Protein AF-A0A098RXB1-F1 (afdb_monomer)

Foldseek 3Di:
DVVLVVVPPPVLVVVVVVLVVVLPPDPPDPPDDPPDPDPDPDDDDDDPPPVVVVVPPCPPPCPPPQPPLLVLLLVLLLSLLVSLLVLVVVCLPVCVCPPDPPCVCVSVVVSVVSLLVSLLSSVVVSCVSVVNADDLVSLLVSLLSNLLSNLVNNLVSVCCCCPPVPVCSLVVVLCVVCVVVVNNPPPVSSVVVVVCVNVVSVVSNVVSSVVSNVSSNVSSVVSHDD

Sequence (226 aa):
MLLLFNFLGPEVIILFFVIMLLLIPRKNQVSGSVLQPFEFAGAPNFSQSNVGKFITGQQSSNVRYGASYVRLSIAYGLVYSILAFVISQYFFSDSYMYESEEFIFIPTLISLGIALIALLLCIRHYRSLNFGQLTLKKGLSIGAVFGLASGIISAALSYVYFYIINPYALDDLIDYQLSVSGFENDEYFRETFVESFSTGLLLAIPSNMLYGLILSFFLSLFLKTK

Structure (mmCIF, N/CA/C/O backbone):
data_AF-A0A098RXB1-F1
#
_entry.id   AF-A0A098RXB1-F1
#
loop_
_atom_site.group_PDB
_atom_site.id
_atom_site.type_symbol
_atom_site.label_atom_id
_atom_site.label_alt_id
_atom_site.label_comp_id
_atom_site.label_asym_id
_atom_site.label_entity_id
_atom_site.label_seq_id
_atom_site.pdbx_PDB_ins_code
_atom_site.Cartn_x
_atom_site.Cartn_y
_atom_site.Cartn_z
_atom_site.occupancy
_atom_site.B_iso_or_equiv
_atom_site.auth_seq_id
_atom_site.auth_comp_id
_atom_site.auth_asym_id
_atom_site.auth_atom_id
_atom_site.pdbx_PDB_model_num
ATOM 1 N N . MET A 1 1 ? -5.410 24.338 -7.017 1.00 41.84 1 MET A N 1
ATOM 2 C CA . MET A 1 1 ? -6.533 23.381 -6.882 1.00 41.84 1 MET A CA 1
ATOM 3 C C . MET A 1 1 ? -7.225 23.107 -8.220 1.00 41.84 1 MET A C 1
ATOM 5 O O . MET A 1 1 ? -7.454 21.947 -8.501 1.00 41.84 1 MET A O 1
ATOM 9 N N . LEU A 1 2 ? -7.470 24.113 -9.076 1.00 34.88 2 LEU A N 1
ATOM 10 C CA . LEU A 1 2 ? -8.029 23.936 -10.435 1.00 34.88 2 LEU A CA 1
ATOM 11 C C . LEU A 1 2 ? -7.106 23.210 -11.442 1.00 34.88 2 LEU A C 1
ATOM 13 O O . LEU A 1 2 ? -7.605 22.530 -12.325 1.00 34.88 2 LEU A O 1
ATOM 17 N N . LEU A 1 3 ? -5.780 23.284 -11.280 1.00 37.94 3 LEU A N 1
ATOM 18 C CA . LEU A 1 3 ? -4.824 22.610 -12.179 1.00 37.94 3 LEU A CA 1
ATOM 19 C C . LEU A 1 3 ? -4.792 21.077 -12.032 1.00 37.94 3 LEU A C 1
ATOM 21 O O . LEU A 1 3 ? -4.548 20.386 -13.010 1.00 37.94 3 LEU A O 1
ATOM 25 N N . LEU A 1 4 ? -5.108 20.537 -10.847 1.00 42.03 4 LEU A N 1
ATOM 26 C CA . LEU A 1 4 ? -5.214 19.084 -10.638 1.00 42.03 4 LEU A CA 1
ATOM 27 C C . LEU A 1 4 ? -6.450 18.485 -11.336 1.00 42.03 4 LEU A C 1
ATOM 29 O O . LEU A 1 4 ? -6.441 17.309 -11.670 1.00 42.03 4 LEU A O 1
ATOM 33 N N . PHE A 1 5 ? -7.495 19.284 -11.586 1.00 41.31 5 PHE A N 1
ATOM 34 C CA . PHE A 1 5 ? -8.740 18.819 -12.212 1.00 41.31 5 PHE A CA 1
ATOM 35 C C . PHE A 1 5 ? -8.679 18.734 -13.739 1.00 41.31 5 PHE A C 1
ATOM 37 O O . PHE A 1 5 ? -9.460 17.990 -14.312 1.00 41.31 5 PHE A O 1
ATOM 44 N N . ASN A 1 6 ? -7.771 19.460 -14.396 1.00 44.84 6 ASN A N 1
ATOM 45 C CA . ASN A 1 6 ? -7.566 19.312 -15.842 1.00 44.84 6 ASN A CA 1
ATOM 46 C C . ASN A 1 6 ? -6.666 18.118 -16.196 1.00 44.84 6 ASN A C 1
ATOM 48 O O . ASN A 1 6 ? -6.628 17.731 -17.356 1.00 44.84 6 ASN A O 1
ATOM 52 N N . PHE A 1 7 ? -5.927 17.575 -15.221 1.00 48.03 7 PHE A N 1
ATOM 53 C CA . PHE A 1 7 ? -4.923 16.529 -15.449 1.00 48.03 7 PHE A CA 1
ATOM 54 C C . PHE A 1 7 ? -5.473 15.112 -15.246 1.00 48.03 7 PHE A C 1
ATOM 56 O O . PHE A 1 7 ? -5.031 14.169 -15.889 1.00 48.03 7 PHE A O 1
ATOM 63 N N . LEU A 1 8 ? -6.451 14.945 -14.352 1.00 50.34 8 LEU A N 1
ATOM 64 C CA . LEU A 1 8 ? -7.231 13.715 -14.294 1.00 50.34 8 LEU A CA 1
ATOM 65 C C . LEU A 1 8 ? -8.348 13.833 -15.331 1.00 50.34 8 LEU A C 1
ATOM 67 O O . LEU A 1 8 ? -9.212 14.695 -15.181 1.00 50.34 8 LEU A O 1
ATOM 71 N N . GLY A 1 9 ? -8.338 12.983 -16.361 1.00 53.22 9 GLY A N 1
ATOM 72 C CA . GLY A 1 9 ? -9.430 12.910 -17.331 1.00 53.22 9 GLY A CA 1
ATOM 73 C C . GLY A 1 9 ? -10.807 12.864 -16.643 1.00 53.22 9 GLY A C 1
ATOM 74 O O . GLY A 1 9 ? -10.929 12.366 -15.509 1.00 53.22 9 GLY A O 1
ATOM 75 N N . PRO A 1 10 ? -11.863 13.401 -17.284 1.00 53.88 10 PRO A N 1
ATOM 76 C CA . PRO A 1 10 ? -13.194 13.484 -16.689 1.00 53.88 10 PRO A CA 1
ATOM 77 C C . PRO A 1 10 ? -13.704 12.114 -16.222 1.00 53.88 10 PRO A C 1
ATOM 79 O O . PRO A 1 10 ? -14.427 12.047 -15.229 1.00 53.88 10 PRO A O 1
ATOM 82 N N . GLU A 1 11 ? -13.278 11.016 -16.852 1.00 53.44 11 GLU A N 1
ATOM 83 C CA . GLU A 1 11 ? -13.637 9.653 -16.464 1.00 53.44 11 GLU A CA 1
ATOM 84 C C . GLU A 1 11 ? -13.126 9.287 -15.065 1.00 53.44 11 GLU A C 1
ATOM 86 O O . GLU A 1 11 ? -13.863 8.699 -14.271 1.00 53.44 11 GLU A O 1
ATOM 91 N N . VAL A 1 12 ? -11.893 9.671 -14.723 1.00 53.03 12 VAL A N 1
ATOM 92 C CA . VAL A 1 12 ? -11.279 9.351 -13.425 1.00 53.03 12 VAL A CA 1
ATOM 93 C C . VAL A 1 12 ? -11.910 10.184 -12.314 1.00 53.03 12 VAL A C 1
ATOM 95 O O . VAL A 1 12 ? -12.146 9.685 -11.212 1.00 53.03 12 VAL A O 1
ATOM 98 N N . ILE A 1 13 ? -12.265 11.434 -12.617 1.00 58.00 13 ILE A N 1
ATOM 99 C CA . ILE A 1 13 ? -12.996 12.309 -11.697 1.00 58.00 13 ILE A CA 1
ATOM 100 C C . ILE A 1 13 ? -14.401 11.755 -11.446 1.00 58.00 13 ILE A C 1
ATOM 102 O O . ILE A 1 13 ? -14.830 11.694 -10.293 1.00 58.00 13 ILE A O 1
ATOM 106 N N . ILE A 1 14 ? -15.101 11.309 -12.493 1.00 61.66 14 ILE A N 1
ATOM 107 C CA . ILE A 1 14 ? -16.434 10.703 -12.384 1.00 61.66 14 ILE A CA 1
ATOM 108 C C . ILE A 1 14 ? -16.361 9.400 -11.588 1.00 61.66 14 ILE A C 1
ATOM 110 O O . ILE A 1 14 ? -17.155 9.215 -10.669 1.00 61.66 14 ILE A O 1
ATOM 114 N N . LEU A 1 15 ? -15.393 8.524 -11.866 1.00 58.88 15 LEU A N 1
ATOM 115 C CA . LEU A 1 15 ? -15.218 7.269 -11.136 1.00 58.88 15 LEU A CA 1
ATOM 116 C C . LEU A 1 15 ? -14.892 7.523 -9.659 1.00 58.88 15 LEU A C 1
ATOM 118 O O . LEU A 1 15 ? -15.511 6.921 -8.780 1.00 58.88 15 LEU A O 1
ATOM 122 N N . PHE A 1 16 ? -13.991 8.468 -9.376 1.00 62.03 16 PHE A N 1
ATOM 123 C CA . PHE A 1 16 ? -13.689 8.920 -8.021 1.00 62.03 16 PHE A CA 1
ATOM 124 C C . PHE A 1 16 ? -14.951 9.416 -7.310 1.00 62.03 16 PHE A C 1
ATOM 126 O O . PHE A 1 16 ? -15.222 8.988 -6.190 1.00 62.03 16 PHE A O 1
ATOM 133 N N . PHE A 1 17 ? -15.755 10.264 -7.963 1.00 62.84 17 PHE A N 1
ATOM 134 C CA . PHE A 1 17 ? -16.983 10.813 -7.387 1.00 62.84 17 PHE A CA 1
ATOM 135 C C . PHE A 1 17 ? -18.055 9.746 -7.165 1.00 62.84 17 PHE A C 1
ATOM 137 O O . PHE A 1 17 ? -18.687 9.738 -6.113 1.00 62.84 17 PHE A O 1
ATOM 144 N N . VAL A 1 18 ? -18.243 8.822 -8.109 1.00 64.75 18 VAL A N 1
ATOM 145 C CA . VAL A 1 18 ? -19.209 7.717 -8.016 1.00 64.75 18 VAL A CA 1
ATOM 146 C C . VAL A 1 18 ? -18.827 6.764 -6.884 1.00 64.75 18 VAL A C 1
ATOM 148 O O . VAL A 1 18 ? -19.675 6.411 -6.064 1.00 64.75 18 VAL A O 1
ATOM 151 N N . ILE A 1 19 ? -17.546 6.408 -6.769 1.00 60.41 19 ILE A N 1
ATOM 152 C CA . ILE A 1 19 ? -17.032 5.578 -5.673 1.00 60.41 19 ILE A CA 1
ATOM 153 C C . ILE A 1 19 ? -17.152 6.320 -4.335 1.00 60.41 19 ILE A C 1
ATOM 155 O O . ILE A 1 19 ? -17.582 5.730 -3.342 1.00 60.41 19 ILE A O 1
ATOM 159 N N . MET A 1 20 ? -16.854 7.624 -4.297 1.00 58.16 20 MET A N 1
ATOM 160 C CA . MET A 1 20 ? -17.074 8.451 -3.106 1.00 58.16 20 MET A CA 1
ATOM 161 C C . MET A 1 20 ? -18.548 8.465 -2.697 1.00 58.16 20 MET A C 1
ATOM 163 O O . MET A 1 20 ? -18.851 8.320 -1.515 1.00 58.16 20 MET A O 1
ATOM 167 N N . LEU A 1 21 ? -19.464 8.601 -3.657 1.00 58.44 21 LEU A N 1
ATOM 168 C CA . LEU A 1 21 ? -20.904 8.663 -3.415 1.00 58.44 21 LEU A CA 1
ATOM 169 C C . LEU A 1 21 ? -21.458 7.324 -2.906 1.00 58.44 21 LEU A C 1
ATOM 171 O O . LEU A 1 21 ? -22.356 7.321 -2.067 1.00 58.44 21 LEU A O 1
ATOM 175 N N . LEU A 1 22 ? -20.874 6.201 -3.338 1.00 60.66 22 LEU A N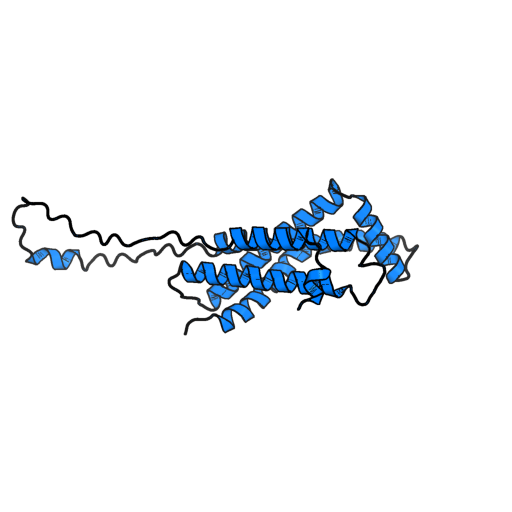 1
ATOM 176 C CA . LEU A 1 22 ? -21.159 4.866 -2.801 1.00 60.66 22 LEU A CA 1
ATOM 177 C C . LEU A 1 22 ? -20.602 4.657 -1.381 1.00 60.66 22 LEU A C 1
ATOM 179 O O . LEU A 1 22 ? -21.183 3.902 -0.601 1.00 60.66 22 LEU A O 1
ATOM 183 N N . LEU A 1 23 ? -19.498 5.323 -1.027 1.00 58.44 23 LEU A N 1
ATOM 184 C CA . LEU A 1 23 ? -18.868 5.238 0.297 1.00 58.44 23 LEU A CA 1
ATOM 185 C C . LEU A 1 23 ? -19.468 6.193 1.340 1.00 58.44 23 LEU A C 1
ATOM 187 O O . LEU A 1 23 ? -19.208 6.020 2.538 1.00 58.44 23 LEU A O 1
ATOM 191 N N . ILE A 1 24 ? -20.250 7.196 0.923 1.00 60.94 24 ILE A N 1
ATOM 192 C CA . ILE A 1 24 ? -21.009 8.043 1.845 1.00 60.94 24 ILE A CA 1
ATOM 193 C C . ILE A 1 24 ? -22.098 7.171 2.484 1.00 60.94 24 ILE A C 1
ATOM 195 O O . ILE A 1 24 ? -22.957 6.644 1.775 1.00 60.94 24 ILE A O 1
ATOM 199 N N . PRO A 1 25 ? -22.121 7.017 3.822 1.00 52.72 25 PRO A N 1
ATOM 200 C CA . PRO A 1 25 ? -23.193 6.287 4.474 1.00 52.72 25 PRO A CA 1
ATOM 201 C C . PRO A 1 25 ? -24.519 6.988 4.172 1.00 52.72 25 PRO A C 1
ATOM 203 O O . PRO A 1 25 ? -24.753 8.120 4.607 1.00 52.72 25 PRO A O 1
ATOM 206 N N . ARG A 1 26 ? -25.408 6.308 3.438 1.00 48.16 26 ARG A N 1
ATOM 207 C CA . ARG A 1 26 ? -26.820 6.690 3.369 1.00 48.16 26 ARG A CA 1
ATOM 208 C C . ARG A 1 26 ? -27.297 6.755 4.819 1.00 48.16 26 ARG A C 1
ATOM 210 O O . ARG A 1 26 ? -27.206 5.756 5.532 1.00 48.16 26 ARG A O 1
ATOM 217 N N . LYS A 1 27 ? -27.742 7.930 5.280 1.00 41.50 27 LYS A N 1
ATOM 218 C CA . LYS A 1 27 ? -28.440 8.078 6.565 1.00 41.50 27 LYS A CA 1
ATOM 219 C C . LYS A 1 27 ? -29.691 7.197 6.508 1.00 41.50 27 LYS A C 1
ATOM 221 O O . LYS A 1 27 ? -30.767 7.671 6.163 1.00 41.50 27 LYS A O 1
ATOM 226 N N . ASN A 1 28 ? -29.558 5.914 6.823 1.00 43.41 28 ASN A N 1
ATOM 227 C CA . ASN A 1 28 ? -30.704 5.102 7.167 1.00 43.41 28 ASN A CA 1
ATOM 228 C C . ASN A 1 28 ? -31.169 5.625 8.516 1.00 43.41 28 ASN A C 1
ATOM 230 O O . ASN A 1 28 ? -30.467 5.531 9.524 1.00 43.41 28 ASN A O 1
ATOM 234 N N . GLN A 1 29 ? -32.325 6.277 8.482 1.00 45.66 29 GLN A N 1
ATOM 235 C CA . GLN A 1 29 ? -33.047 6.684 9.664 1.00 45.66 29 GLN A CA 1
ATOM 236 C C . GLN A 1 29 ? -33.299 5.444 10.519 1.00 45.66 29 GLN A C 1
ATOM 238 O O . GLN A 1 29 ? -34.204 4.666 10.239 1.00 45.66 29 GLN A O 1
ATOM 243 N N . VAL A 1 30 ? -32.542 5.282 11.600 1.00 45.22 30 VAL A N 1
ATOM 244 C CA . VAL A 1 30 ? -33.095 4.626 12.783 1.00 45.22 30 VAL A CA 1
ATOM 245 C C . VAL A 1 30 ? -33.847 5.725 13.522 1.00 45.22 30 VAL A C 1
ATOM 247 O O . VAL A 1 30 ? -33.366 6.311 14.489 1.00 45.22 30 VAL A O 1
ATOM 250 N N . SER A 1 31 ? -34.987 6.098 12.935 1.00 41.09 31 SER A N 1
ATOM 251 C CA . SER A 1 31 ? -36.010 6.885 13.607 1.00 41.09 31 SER A CA 1
ATOM 252 C C . SER A 1 31 ? -36.450 6.077 14.818 1.00 41.09 31 SER A C 1
ATOM 254 O O . SER A 1 31 ? -36.717 4.881 14.704 1.00 41.09 31 SER A O 1
ATOM 256 N N . GLY A 1 32 ? -36.445 6.719 15.980 1.00 48.62 32 GLY A N 1
ATOM 257 C CA . GLY A 1 32 ? -36.778 6.086 17.240 1.00 48.62 32 GLY A CA 1
ATOM 258 C C . GLY A 1 32 ? -38.126 5.375 17.185 1.00 48.62 32 GLY A C 1
ATOM 259 O O . GLY A 1 32 ? -39.150 5.978 16.890 1.00 48.62 32 GLY A O 1
ATOM 260 N N . SER A 1 33 ? -38.128 4.108 17.570 1.00 37.62 33 SER A N 1
ATOM 261 C CA . SER A 1 33 ? -39.247 3.545 18.307 1.00 37.62 33 SER A CA 1
ATOM 262 C C . SER A 1 33 ? -38.724 3.248 19.702 1.00 37.62 33 SER A C 1
ATOM 264 O O . SER A 1 33 ? -38.146 2.193 19.965 1.00 37.62 33 SER A O 1
ATOM 266 N N . VAL A 1 34 ? -38.894 4.226 20.592 1.00 44.50 34 VAL A N 1
ATOM 267 C CA . VAL A 1 34 ? -39.066 3.936 22.013 1.00 44.50 34 VAL A CA 1
ATOM 268 C C . VAL A 1 34 ? -40.180 2.897 22.058 1.00 44.50 34 VAL A C 1
ATOM 270 O O . VAL A 1 34 ? -41.327 3.217 21.754 1.00 44.50 34 VAL A O 1
ATOM 273 N N . LEU A 1 35 ? -39.834 1.638 22.322 1.00 38.69 35 LEU A N 1
ATOM 274 C CA . LEU A 1 35 ? -40.827 0.631 22.659 1.00 38.69 35 LEU A CA 1
ATOM 275 C C . LEU A 1 35 ? -41.471 1.124 23.954 1.00 38.69 35 LEU A C 1
ATOM 277 O O . LEU A 1 35 ? -40.885 1.000 25.029 1.00 38.69 35 LEU A O 1
ATOM 281 N N . GLN A 1 36 ? -42.633 1.768 23.840 1.00 45.78 36 GLN A N 1
ATOM 282 C CA . GLN A 1 36 ? -43.506 1.950 24.987 1.00 45.78 36 GLN A CA 1
ATOM 283 C C . GLN A 1 36 ? -43.776 0.549 25.549 1.00 45.78 36 GLN A C 1
ATOM 285 O O . GLN A 1 36 ? -44.048 -0.364 24.759 1.00 45.78 36 GLN A O 1
ATOM 290 N N . PRO A 1 37 ? -43.641 0.330 26.867 1.00 44.06 37 PRO A N 1
ATOM 291 C CA . PRO A 1 37 ? -43.985 -0.956 27.441 1.00 44.06 37 PRO A CA 1
ATOM 292 C C . PRO A 1 37 ? -45.454 -1.224 27.121 1.00 44.06 37 PRO A C 1
ATOM 294 O O . PRO A 1 37 ? -46.334 -0.432 27.446 1.00 44.06 37 PRO A O 1
ATOM 297 N N . PHE A 1 38 ? -45.690 -2.324 26.417 1.00 46.56 38 PHE A N 1
ATOM 298 C CA . PHE A 1 38 ? -47.018 -2.831 26.130 1.00 46.56 38 PHE A CA 1
ATOM 299 C C . PHE A 1 38 ? -47.665 -3.195 27.473 1.00 46.56 38 PHE A C 1
ATOM 301 O O . PHE A 1 38 ? -47.314 -4.209 28.079 1.00 46.56 38 PHE A O 1
ATOM 308 N N . GLU A 1 39 ? -48.547 -2.332 27.982 1.00 42.84 39 GLU A N 1
ATOM 309 C CA . GLU A 1 39 ? -49.373 -2.622 29.153 1.00 42.84 39 GLU A CA 1
ATOM 310 C C . GLU A 1 39 ? -50.331 -3.761 28.794 1.00 42.84 39 GLU A C 1
ATOM 312 O O . GLU A 1 39 ? -51.354 -3.577 28.135 1.00 42.84 39 GLU A O 1
ATOM 317 N N . PHE A 1 40 ? -49.973 -4.974 29.208 1.00 37.50 40 PHE A N 1
ATOM 318 C CA . PHE A 1 40 ? -50.868 -6.118 29.142 1.00 37.50 40 PHE A CA 1
ATOM 319 C C . PHE A 1 40 ? -51.947 -5.930 30.216 1.00 37.50 40 PHE A C 1
ATOM 321 O O . PHE A 1 40 ? -51.709 -6.149 31.406 1.00 37.50 40 PHE A O 1
ATOM 328 N N . ALA A 1 41 ? -53.137 -5.498 29.804 1.00 43.06 41 ALA A N 1
ATOM 329 C CA . ALA A 1 41 ? -54.319 -5.511 30.652 1.00 43.06 41 ALA A CA 1
ATOM 330 C C . ALA A 1 41 ? -54.638 -6.968 31.040 1.00 43.06 41 ALA A C 1
ATOM 332 O O . ALA A 1 41 ? -55.159 -7.729 30.227 1.00 43.06 41 ALA A O 1
ATOM 333 N N . GLY A 1 42 ? -54.297 -7.362 32.274 1.00 49.66 42 GLY A N 1
ATOM 334 C CA . GLY A 1 42 ? -54.764 -8.619 32.874 1.00 49.66 42 GLY A CA 1
ATOM 335 C C . GLY A 1 42 ? -53.712 -9.601 33.406 1.00 49.66 42 GLY A C 1
ATOM 336 O O . GLY A 1 42 ? -53.957 -10.803 33.344 1.00 49.66 42 GLY A O 1
ATOM 337 N N . ALA A 1 43 ? -52.576 -9.154 33.953 1.00 39.78 43 ALA A N 1
ATOM 338 C CA . ALA A 1 43 ? -51.666 -10.043 34.692 1.00 39.78 43 ALA A CA 1
ATOM 339 C C . ALA A 1 43 ? -51.866 -9.926 36.223 1.00 39.78 43 ALA A C 1
ATOM 341 O O . ALA A 1 43 ? -52.000 -8.811 36.732 1.00 39.78 43 ALA A O 1
ATOM 342 N N . PRO A 1 44 ? -51.891 -11.044 36.977 1.00 39.25 44 PRO A N 1
ATOM 343 C CA . PRO A 1 44 ? -52.099 -11.032 38.424 1.00 39.25 44 PRO A CA 1
ATOM 344 C C . PRO A 1 44 ? -50.958 -10.320 39.170 1.00 39.25 44 PRO A C 1
ATOM 346 O O . PRO A 1 44 ? -49.790 -10.434 38.802 1.00 39.25 44 PRO A O 1
ATOM 349 N N . ASN A 1 45 ? -51.323 -9.601 40.239 1.00 45.50 45 ASN A N 1
ATOM 350 C CA . ASN A 1 45 ? -50.441 -8.834 41.126 1.00 45.50 45 ASN A CA 1
ATOM 351 C C . ASN A 1 45 ? -49.297 -9.688 41.700 1.00 45.50 45 ASN A C 1
ATOM 353 O O . ASN A 1 45 ? -49.423 -10.281 42.773 1.00 45.50 45 ASN A O 1
ATOM 357 N N . PHE A 1 46 ? -48.148 -9.697 41.029 1.00 41.88 46 PHE A N 1
ATOM 358 C CA . PHE A 1 46 ? -46.900 -10.139 41.635 1.00 41.88 46 PHE A CA 1
ATOM 359 C C . PHE A 1 46 ? -46.288 -8.979 42.424 1.00 41.88 46 PHE A C 1
ATOM 361 O O . PHE A 1 46 ? -45.938 -7.935 41.877 1.00 41.88 46 PHE A O 1
ATOM 368 N N . SER A 1 47 ? -46.192 -9.181 43.740 1.00 42.12 47 SER A N 1
ATOM 369 C CA . SER A 1 47 ? -45.544 -8.285 44.699 1.00 42.12 47 SER A CA 1
ATOM 370 C C . SER A 1 47 ? -44.178 -7.802 44.193 1.00 42.12 47 SER A C 1
ATOM 372 O O . SER A 1 47 ? -43.263 -8.595 43.957 1.00 42.12 47 SER A O 1
ATOM 374 N N . GLN A 1 48 ? -44.029 -6.482 44.068 1.00 48.03 48 GLN A N 1
ATOM 375 C CA . GLN A 1 48 ? -42.826 -5.818 43.559 1.00 48.03 48 GLN A CA 1
ATOM 376 C C . GLN A 1 48 ? -41.594 -5.920 44.482 1.00 48.03 48 GLN A C 1
ATOM 378 O O . GLN A 1 48 ? -40.518 -5.453 44.113 1.00 48.03 48 GLN A O 1
ATOM 383 N N . SER A 1 49 ? -41.688 -6.548 45.660 1.00 44.66 49 SER A N 1
ATOM 384 C CA . SER A 1 49 ? -40.562 -6.593 46.608 1.00 44.66 49 SER A CA 1
ATOM 385 C C . SER A 1 49 ? -39.417 -7.525 46.190 1.00 44.66 49 SER A C 1
ATOM 387 O O . SER A 1 49 ? -38.294 -7.346 46.657 1.00 44.66 49 SER A O 1
ATOM 389 N N . ASN A 1 50 ? -39.659 -8.474 45.278 1.00 39.25 50 ASN A N 1
ATOM 390 C CA . ASN A 1 50 ? -38.638 -9.428 44.829 1.00 39.25 50 ASN A CA 1
ATOM 391 C C . ASN A 1 50 ? -38.113 -9.174 43.409 1.00 39.25 50 ASN A C 1
ATOM 393 O O . ASN A 1 50 ? -37.114 -9.773 43.019 1.00 39.25 50 ASN A O 1
ATOM 397 N N . VAL A 1 51 ? -38.704 -8.249 42.646 1.00 44.81 51 VAL A N 1
ATOM 398 C CA . VAL A 1 51 ? -38.261 -7.952 41.269 1.00 44.81 51 VAL A CA 1
ATOM 399 C C . VAL A 1 51 ? -36.964 -7.123 41.261 1.00 44.81 51 VAL A C 1
ATOM 401 O O . VAL A 1 51 ? -36.128 -7.277 40.372 1.00 44.81 51 VAL A O 1
ATOM 404 N N . GLY A 1 52 ? -36.708 -6.328 42.308 1.00 38.69 52 GLY A N 1
ATOM 405 C CA . GLY A 1 52 ? -35.495 -5.503 42.417 1.00 38.69 52 GLY A CA 1
ATOM 406 C C . GLY A 1 52 ? -34.181 -6.282 42.593 1.00 38.69 52 GLY A C 1
ATOM 407 O O . GLY A 1 52 ? -33.116 -5.763 42.257 1.00 38.69 52 GLY A O 1
ATOM 408 N N . LYS A 1 53 ? -34.234 -7.535 43.073 1.00 39.28 53 LYS A N 1
ATOM 409 C CA . LYS A 1 53 ? -33.039 -8.373 43.306 1.00 39.28 53 LYS A CA 1
ATOM 410 C C . LYS A 1 53 ? -32.655 -9.276 42.133 1.00 39.28 53 LYS A C 1
ATOM 412 O O . LYS A 1 53 ? -31.510 -9.710 42.071 1.00 39.28 53 LYS A O 1
ATOM 417 N N . PHE A 1 54 ? -33.557 -9.517 41.181 1.00 40.19 54 PHE A N 1
ATOM 418 C CA . PHE A 1 54 ? -33.230 -10.263 39.958 1.00 40.19 54 PHE A CA 1
ATOM 419 C C . PHE A 1 54 ? -32.798 -9.355 38.800 1.00 40.19 54 PHE A C 1
ATOM 421 O O . PHE A 1 54 ? -32.146 -9.824 37.873 1.00 40.19 54 PHE A O 1
ATOM 428 N N . ILE A 1 55 ? -33.070 -8.047 38.881 1.00 48.00 55 ILE A N 1
ATOM 429 C CA . ILE A 1 55 ? -32.614 -7.065 37.882 1.00 48.00 55 ILE A CA 1
ATOM 430 C C . ILE A 1 55 ? -31.167 -6.597 38.144 1.00 48.00 55 ILE A C 1
ATOM 432 O O . ILE A 1 55 ? -30.491 -6.133 37.231 1.00 48.00 55 ILE A O 1
ATOM 436 N N . THR A 1 56 ? -30.632 -6.780 39.355 1.00 47.25 56 THR A N 1
ATOM 437 C CA . THR A 1 56 ? -29.272 -6.333 39.727 1.00 47.25 56 THR A CA 1
ATOM 438 C C . THR A 1 56 ? -28.194 -7.426 39.686 1.00 47.25 56 THR A C 1
ATOM 440 O O . THR A 1 56 ? -27.019 -7.121 39.868 1.00 47.25 56 THR A O 1
ATOM 443 N N . GLY A 1 57 ? -28.553 -8.682 39.392 1.00 38.59 57 GLY A N 1
ATOM 444 C CA . GLY A 1 57 ? -27.617 -9.819 39.297 1.00 38.59 57 GLY A CA 1
ATOM 445 C C . GLY A 1 57 ? -27.229 -10.234 37.873 1.00 38.59 57 GLY A C 1
ATOM 446 O O . GLY A 1 57 ? -26.409 -11.128 37.687 1.00 38.59 57 GLY A O 1
ATOM 447 N N . GLN A 1 58 ? -27.801 -9.592 36.859 1.00 38.53 58 GLN A N 1
ATOM 448 C CA . GLN A 1 58 ? -27.381 -9.724 35.469 1.00 38.53 58 GLN A CA 1
ATOM 449 C C . GLN A 1 58 ? -27.032 -8.325 34.984 1.00 38.53 58 GLN A C 1
ATOM 451 O O . GLN A 1 58 ? -27.712 -7.727 34.152 1.00 38.53 58 GLN A O 1
ATOM 456 N N . GLN A 1 59 ? -25.921 -7.803 35.508 1.00 38.56 59 GLN A N 1
ATOM 457 C CA . GLN A 1 59 ? -25.092 -6.889 34.742 1.00 38.56 59 GLN A CA 1
ATOM 458 C C . GLN A 1 59 ? -24.623 -7.700 33.531 1.00 38.56 59 GLN A C 1
ATOM 460 O O . GLN A 1 59 ? -23.526 -8.250 33.515 1.00 38.56 59 GLN A O 1
ATOM 465 N N . SER A 1 60 ? -25.526 -7.853 32.555 1.00 38.38 60 SER A N 1
ATOM 466 C CA . SER A 1 60 ? -25.223 -8.285 31.210 1.00 38.38 60 SER A CA 1
ATOM 467 C C . SER A 1 60 ? -24.115 -7.333 30.808 1.00 38.38 60 SER A C 1
ATOM 469 O O . SER A 1 60 ? -24.345 -6.140 30.562 1.00 38.38 60 SER A O 1
ATOM 471 N N . SER A 1 61 ? -22.887 -7.840 30.870 1.00 39.62 61 SER A N 1
ATOM 472 C CA . SER A 1 61 ? -21.773 -7.313 30.128 1.00 39.62 61 SER A CA 1
ATOM 473 C C . SER A 1 61 ? -22.332 -7.236 28.727 1.00 39.62 61 SER A C 1
ATOM 475 O O . SER A 1 61 ? -22.524 -8.249 28.062 1.00 39.62 61 SER A O 1
ATOM 477 N N . ASN A 1 62 ? -22.764 -6.035 28.342 1.00 38.94 62 ASN A N 1
ATOM 478 C CA . ASN A 1 62 ? -23.172 -5.785 26.987 1.00 38.94 62 ASN A CA 1
ATOM 479 C C . ASN A 1 62 ? -21.916 -6.146 26.208 1.00 38.94 62 ASN A C 1
ATOM 481 O O . ASN A 1 62 ? -20.967 -5.358 26.169 1.00 38.94 62 ASN A O 1
ATOM 485 N N . VAL A 1 63 ? -21.875 -7.358 25.656 1.00 47.44 63 VAL A N 1
ATOM 486 C CA . VAL A 1 63 ? -20.960 -7.731 24.597 1.00 47.44 63 VAL A CA 1
ATOM 487 C C . VAL A 1 63 ? -21.469 -6.896 23.439 1.00 47.44 63 VAL A C 1
ATOM 489 O O . VAL A 1 63 ? -22.270 -7.312 22.610 1.00 47.44 63 VAL A O 1
ATOM 492 N N . ARG A 1 64 ? -21.121 -5.609 23.511 1.00 45.94 64 ARG A N 1
ATOM 493 C CA . ARG A 1 64 ? -21.401 -4.603 22.516 1.00 45.94 64 ARG A CA 1
ATOM 494 C C . ARG A 1 64 ? -20.591 -5.088 21.342 1.00 45.94 64 ARG A C 1
ATOM 496 O O . ARG A 1 64 ? -19.369 -4.938 21.344 1.00 45.94 64 ARG A O 1
ATOM 503 N N . TYR A 1 65 ? -21.253 -5.715 20.382 1.00 42.59 65 TYR A N 1
ATOM 504 C CA . TYR A 1 65 ? -20.661 -5.987 19.086 1.00 42.59 65 TYR A CA 1
ATOM 505 C C . TYR A 1 65 ? -20.432 -4.630 18.408 1.00 42.59 65 TYR A C 1
ATOM 507 O O . TYR A 1 65 ? -21.202 -4.198 17.557 1.00 42.59 65 TYR A O 1
ATOM 515 N N . GLY A 1 66 ? -19.401 -3.905 18.857 1.00 53.84 66 GLY A N 1
ATOM 516 C CA . GLY A 1 66 ? -18.858 -2.767 18.139 1.00 53.84 66 GLY A CA 1
ATOM 517 C C . GLY A 1 66 ? -18.511 -3.260 16.745 1.00 53.84 66 GLY A C 1
ATOM 518 O O . GLY A 1 66 ? -17.972 -4.362 16.593 1.00 53.84 66 GLY A O 1
ATOM 519 N N . ALA A 1 67 ? -18.893 -2.496 15.725 1.00 63.41 67 ALA A N 1
ATOM 520 C CA . ALA A 1 67 ? -18.683 -2.912 14.349 1.00 63.41 67 ALA A CA 1
ATOM 521 C C . ALA A 1 67 ? -17.223 -3.334 14.138 1.00 63.41 67 ALA A C 1
ATOM 523 O O . ALA A 1 67 ? -16.294 -2.645 14.574 1.00 63.41 67 ALA A O 1
ATOM 524 N N . SER A 1 68 ? -17.032 -4.489 13.497 1.00 82.62 68 SER A N 1
ATOM 525 C CA . SER A 1 68 ? -15.701 -5.054 13.294 1.00 82.62 68 SER A CA 1
ATOM 526 C C . SER A 1 68 ? -14.847 -4.089 12.474 1.00 82.62 68 SER A C 1
ATOM 528 O O . SER A 1 68 ? -15.074 -3.906 11.276 1.00 82.62 68 SER A O 1
ATOM 530 N N . TYR A 1 69 ? -13.846 -3.487 13.125 1.00 84.12 69 TYR A N 1
ATOM 531 C CA . TYR A 1 69 ? -12.870 -2.616 12.467 1.00 84.12 69 TYR A CA 1
ATOM 532 C C . TYR A 1 69 ? -12.147 -3.348 11.336 1.00 84.12 69 TYR A C 1
ATOM 534 O O . TYR A 1 69 ? -11.815 -2.733 10.335 1.00 84.12 69 TYR A O 1
ATOM 542 N N . VAL A 1 70 ? -11.974 -4.669 11.464 1.00 87.81 70 VAL A N 1
ATOM 543 C CA . VAL A 1 70 ? -11.333 -5.513 10.453 1.00 87.81 70 VAL A CA 1
ATOM 544 C C . VAL A 1 70 ? -12.133 -5.504 9.154 1.00 87.81 70 VAL A C 1
ATOM 546 O O . VAL A 1 70 ? -11.589 -5.188 8.101 1.00 87.81 70 VAL A O 1
ATOM 549 N N . ARG A 1 71 ? -13.441 -5.786 9.224 1.00 87.69 71 ARG A N 1
ATOM 550 C CA . ARG A 1 71 ? -14.306 -5.820 8.034 1.00 87.69 71 ARG A CA 1
ATOM 551 C C . ARG A 1 71 ? -14.347 -4.462 7.336 1.00 87.69 71 ARG A C 1
ATOM 553 O O . ARG A 1 71 ? -14.309 -4.400 6.112 1.00 87.69 71 ARG A O 1
ATOM 560 N N . LEU A 1 72 ? -14.416 -3.390 8.123 1.00 89.12 72 LEU A N 1
ATOM 561 C CA . LEU A 1 72 ? -14.447 -2.029 7.603 1.00 89.12 72 LEU A CA 1
ATOM 562 C C . LEU A 1 72 ? -13.122 -1.662 6.921 1.00 89.12 72 LEU A C 1
ATOM 564 O O . LEU A 1 72 ? -13.129 -1.252 5.766 1.00 89.12 72 LEU A O 1
ATOM 568 N N . SER A 1 73 ? -11.992 -1.882 7.596 1.00 90.44 73 SER A N 1
ATOM 569 C CA . SER A 1 73 ? -10.657 -1.622 7.051 1.00 90.44 73 SER A CA 1
ATOM 570 C C . SER A 1 73 ? -10.398 -2.380 5.751 1.00 90.44 73 SER A C 1
ATOM 572 O O . SER A 1 73 ? -9.854 -1.795 4.821 1.00 90.44 73 SER A O 1
ATOM 574 N N . ILE A 1 74 ? -10.820 -3.648 5.660 1.00 92.12 74 ILE A N 1
ATOM 575 C CA . ILE A 1 74 ? -10.683 -4.448 4.434 1.00 92.12 74 ILE A CA 1
ATOM 576 C C . ILE A 1 74 ? -11.494 -3.832 3.291 1.00 92.12 74 ILE A C 1
ATOM 578 O O . ILE A 1 74 ? -10.967 -3.660 2.197 1.00 92.12 74 ILE A O 1
ATOM 582 N N . ALA A 1 75 ? -12.755 -3.462 3.536 1.00 88.88 75 ALA A N 1
ATOM 583 C CA . ALA A 1 75 ? -13.616 -2.890 2.502 1.00 88.88 75 ALA A CA 1
ATOM 584 C C . ALA A 1 75 ? -13.059 -1.565 1.953 1.00 88.88 75 ALA A C 1
ATOM 586 O O . ALA A 1 75 ?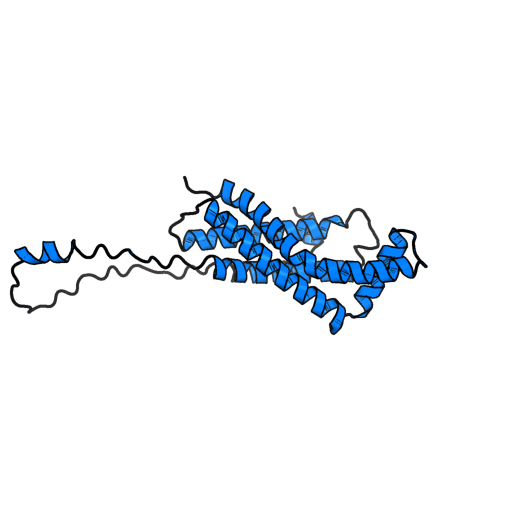 -12.971 -1.385 0.741 1.00 88.88 75 ALA A O 1
ATOM 587 N N . TYR A 1 76 ? -12.632 -0.656 2.835 1.00 89.88 76 TYR A N 1
ATOM 588 C CA . TYR A 1 76 ? -12.040 0.616 2.412 1.00 89.88 76 TYR A CA 1
ATOM 589 C C . TYR A 1 76 ? -10.655 0.428 1.770 1.00 89.88 76 TYR A C 1
ATOM 591 O O . TYR A 1 76 ? -10.337 1.137 0.817 1.00 89.88 76 TYR A O 1
ATOM 599 N N . GLY A 1 77 ? -9.849 -0.530 2.242 1.00 90.38 77 GLY A N 1
ATOM 600 C CA . GLY A 1 77 ? -8.547 -0.863 1.652 1.00 90.38 77 GLY A CA 1
ATOM 601 C C . GLY A 1 77 ? -8.663 -1.446 0.242 1.00 90.38 77 GLY A C 1
ATOM 602 O O . GLY A 1 77 ? -7.867 -1.113 -0.636 1.00 90.38 77 GLY A O 1
ATOM 603 N N . LEU A 1 78 ? -9.700 -2.250 -0.007 1.00 92.19 78 LEU A N 1
ATOM 604 C CA . LEU A 1 78 ? -10.027 -2.769 -1.334 1.00 92.19 78 LEU A CA 1
ATOM 605 C C . LEU A 1 78 ? -10.400 -1.646 -2.299 1.00 92.19 78 LEU A C 1
ATOM 607 O O . LEU A 1 78 ? -9.865 -1.572 -3.399 1.00 92.19 78 LEU A O 1
ATOM 611 N N . VAL A 1 79 ? -11.281 -0.739 -1.881 1.00 89.94 79 VAL A N 1
ATOM 612 C CA . VAL A 1 79 ? -11.683 0.377 -2.744 1.00 89.94 79 VAL A CA 1
ATOM 613 C C . VAL A 1 79 ? -10.495 1.289 -3.054 1.00 89.94 79 VAL A C 1
ATOM 615 O O . VAL A 1 79 ? -10.313 1.684 -4.203 1.00 89.94 79 VAL A O 1
ATOM 618 N N . TYR A 1 80 ? -9.661 1.582 -2.051 1.00 91.38 80 TYR A N 1
ATOM 619 C CA . TYR A 1 80 ? -8.438 2.358 -2.242 1.00 91.38 80 TYR A CA 1
ATOM 620 C C . TYR A 1 80 ? -7.488 1.702 -3.252 1.00 91.38 80 TYR A C 1
ATOM 622 O O . TYR A 1 80 ? -7.058 2.367 -4.187 1.00 91.38 80 TYR A O 1
ATOM 630 N N . SER A 1 81 ? -7.180 0.414 -3.084 1.00 91.19 81 SER A N 1
ATOM 631 C CA . SER A 1 81 ? -6.218 -0.292 -3.944 1.00 91.19 81 SER A CA 1
ATOM 632 C C . SER A 1 81 ? -6.687 -0.395 -5.393 1.00 91.19 81 SER A C 1
ATOM 634 O O . SER A 1 81 ? -5.890 -0.144 -6.290 1.00 91.19 81 SER A O 1
ATOM 636 N N . ILE A 1 82 ? -7.972 -0.672 -5.637 1.00 90.88 82 ILE A N 1
ATOM 637 C CA . ILE A 1 82 ? -8.530 -0.685 -7.000 1.00 90.88 82 ILE A CA 1
ATOM 638 C C . ILE A 1 82 ? -8.428 0.702 -7.638 1.00 90.88 82 ILE A C 1
ATOM 640 O O . ILE A 1 82 ? -7.967 0.832 -8.768 1.00 90.88 82 ILE A O 1
ATOM 644 N N . LEU A 1 83 ? -8.836 1.746 -6.917 1.00 89.38 83 LEU A N 1
ATOM 645 C CA . LEU A 1 83 ? -8.808 3.110 -7.437 1.00 89.38 83 LEU A CA 1
ATOM 646 C C . LEU A 1 83 ? -7.372 3.584 -7.710 1.00 89.38 83 LEU A C 1
ATOM 648 O O . LEU A 1 83 ? -7.102 4.140 -8.772 1.00 89.38 83 LEU A O 1
ATOM 652 N N . ALA A 1 84 ? -6.451 3.333 -6.778 1.00 88.38 84 ALA A N 1
ATOM 653 C CA . ALA A 1 84 ? -5.036 3.651 -6.940 1.00 88.38 84 ALA A CA 1
ATOM 654 C C . ALA A 1 84 ? -4.419 2.884 -8.117 1.00 88.38 84 ALA A C 1
ATOM 656 O O . ALA A 1 84 ? -3.649 3.456 -8.882 1.00 88.38 84 ALA A O 1
ATOM 657 N N . PHE A 1 85 ? -4.799 1.617 -8.303 1.00 88.62 85 PHE A N 1
ATOM 658 C CA . PHE A 1 85 ? -4.351 0.810 -9.431 1.00 88.62 85 PHE A CA 1
ATOM 659 C C . PHE A 1 85 ? -4.830 1.386 -10.771 1.00 88.62 85 PHE A C 1
ATOM 661 O O . PHE A 1 85 ? -4.012 1.594 -11.659 1.00 88.62 85 PHE A O 1
ATOM 668 N N . VAL A 1 86 ? -6.121 1.713 -10.904 1.00 88.00 86 VAL A N 1
ATOM 669 C CA . VAL A 1 86 ? -6.678 2.312 -12.134 1.00 88.00 86 VAL A CA 1
ATOM 670 C C . VAL A 1 86 ? -5.971 3.620 -12.482 1.00 88.00 86 VAL A C 1
ATOM 672 O O . VAL A 1 86 ? -5.603 3.835 -13.632 1.00 88.00 86 VAL A O 1
ATOM 675 N N . ILE A 1 87 ? -5.734 4.471 -11.482 1.00 84.31 87 ILE A N 1
ATOM 676 C CA . ILE A 1 87 ? -4.990 5.719 -11.669 1.00 84.31 87 ILE A CA 1
ATOM 677 C C . ILE A 1 87 ? -3.560 5.418 -12.114 1.00 84.31 87 ILE A C 1
ATOM 679 O O . ILE A 1 87 ? -3.103 5.992 -13.091 1.00 84.31 87 ILE A O 1
ATOM 683 N N . SER A 1 88 ? -2.868 4.487 -11.457 1.00 81.50 88 SER A N 1
ATOM 684 C CA . SER A 1 88 ? -1.510 4.105 -11.850 1.00 81.50 88 SER A CA 1
ATOM 685 C C . SER A 1 88 ? -1.435 3.658 -13.311 1.00 81.50 88 SER A C 1
ATOM 687 O O . SER A 1 88 ? -0.505 4.056 -14.001 1.00 81.50 88 SER A O 1
ATOM 689 N N . GLN A 1 89 ? -2.407 2.874 -13.790 1.00 82.44 89 GLN A N 1
ATOM 690 C CA . GLN A 1 89 ? -2.423 2.418 -15.183 1.00 82.44 89 GLN A CA 1
ATOM 691 C C . GLN A 1 89 ? -2.719 3.546 -16.171 1.00 82.44 89 GLN A C 1
ATOM 693 O O . GLN A 1 89 ? -2.079 3.611 -17.212 1.00 82.44 89 GLN A O 1
ATOM 698 N N . TYR A 1 90 ? -3.624 4.466 -15.826 1.00 82.12 90 TYR A N 1
ATOM 699 C CA . TYR A 1 90 ? -3.922 5.639 -16.654 1.00 82.12 90 TYR A CA 1
ATOM 700 C C . TYR A 1 90 ? -2.676 6.508 -16.900 1.00 82.12 90 TYR A C 1
ATOM 702 O O . TYR A 1 90 ? -2.387 6.904 -18.024 1.00 82.12 90 TYR A O 1
ATOM 710 N N . PHE A 1 91 ? -1.887 6.758 -15.854 1.00 77.56 91 PHE A N 1
ATOM 711 C CA . PHE A 1 91 ? -0.644 7.523 -15.993 1.00 77.56 91 PHE A CA 1
ATOM 712 C C . PHE A 1 91 ? 0.470 6.744 -16.705 1.00 77.56 91 PHE A C 1
ATOM 714 O O . PHE A 1 91 ? 1.345 7.362 -17.307 1.00 77.56 91 PHE A O 1
ATOM 721 N N . PHE A 1 92 ? 0.447 5.410 -16.634 1.00 73.69 92 PHE A N 1
ATOM 722 C CA . PHE A 1 92 ? 1.398 4.555 -17.342 1.00 73.69 92 PHE A CA 1
ATOM 723 C C . PHE A 1 92 ? 1.107 4.497 -18.851 1.00 73.69 92 PHE A C 1
ATOM 725 O O . PHE A 1 92 ? 2.042 4.463 -19.643 1.00 73.69 92 PHE A O 1
ATOM 732 N N . SER A 1 93 ? -0.168 4.535 -19.261 1.00 69.00 93 SER A N 1
ATOM 733 C CA . SER A 1 93 ? -0.564 4.438 -20.674 1.00 69.00 93 SER A CA 1
ATOM 734 C C . SER A 1 93 ? -0.347 5.718 -21.481 1.00 69.00 93 SER A C 1
ATOM 736 O O . SER A 1 93 ? 0.004 5.636 -22.652 1.00 69.00 93 SER A O 1
ATOM 738 N N . ASP A 1 94 ? -0.541 6.894 -20.880 1.00 63.00 94 ASP A N 1
ATOM 739 C CA . ASP A 1 94 ? -0.541 8.173 -21.612 1.00 63.00 94 ASP A CA 1
ATOM 740 C C . ASP A 1 94 ? 0.865 8.776 -21.819 1.00 63.00 94 ASP A C 1
ATOM 742 O O . ASP A 1 94 ? 1.014 9.964 -22.101 1.00 63.00 94 ASP A O 1
ATOM 746 N N . SER A 1 95 ? 1.935 7.986 -21.696 1.00 57.53 95 SER A N 1
ATOM 747 C CA . SER A 1 95 ? 3.336 8.409 -21.900 1.00 57.53 95 SER A CA 1
ATOM 748 C C . SER A 1 95 ? 3.843 9.579 -21.024 1.00 57.53 95 SER A C 1
ATOM 750 O O . SER A 1 95 ? 5.015 9.944 -21.103 1.00 57.53 95 SER A O 1
ATOM 752 N N . TYR A 1 96 ? 3.028 10.113 -20.104 1.00 56.66 96 TYR A N 1
ATOM 753 C CA . TYR A 1 96 ? 3.393 11.224 -19.210 1.00 56.66 96 TYR A CA 1
ATOM 754 C C . TYR A 1 96 ? 4.621 10.939 -18.332 1.00 56.66 96 TYR A C 1
ATOM 756 O O . TYR A 1 96 ? 5.328 11.868 -17.947 1.00 56.66 96 TYR A O 1
ATOM 764 N N . MET A 1 97 ? 4.889 9.664 -18.032 1.00 54.44 97 MET A N 1
ATOM 765 C CA . MET A 1 97 ? 6.087 9.225 -17.302 1.00 54.44 97 MET A CA 1
ATOM 766 C C . MET A 1 97 ? 7.388 9.384 -18.106 1.00 54.44 97 MET A C 1
ATOM 768 O O . MET A 1 97 ? 8.455 9.491 -17.510 1.00 54.44 97 MET A O 1
ATOM 772 N N . TYR A 1 98 ? 7.308 9.417 -19.437 1.00 55.19 98 TYR A N 1
ATOM 773 C CA . TYR A 1 98 ? 8.470 9.332 -20.324 1.00 55.19 98 TYR A CA 1
ATOM 774 C C . TYR A 1 98 ? 8.921 10.694 -20.860 1.00 55.19 98 TYR A C 1
ATOM 776 O O . TYR A 1 98 ? 10.102 10.878 -21.133 1.00 55.19 98 TYR A O 1
ATOM 784 N N . GLU A 1 99 ? 8.010 11.662 -20.989 1.00 56.81 99 GLU A N 1
ATOM 785 C CA . GLU A 1 99 ? 8.327 12.951 -21.624 1.00 56.81 99 GLU A CA 1
ATOM 786 C C . GLU A 1 99 ? 8.771 14.050 -20.649 1.00 56.81 99 GLU A C 1
ATOM 788 O O . GLU A 1 99 ? 9.314 15.069 -21.074 1.00 56.81 99 GLU A O 1
ATOM 793 N N . SER A 1 100 ? 8.539 13.891 -19.342 1.00 57.09 100 SER A N 1
ATOM 794 C CA . SER A 1 100 ? 8.760 14.987 -18.392 1.00 57.09 100 SER A CA 1
ATOM 795 C C . SER A 1 100 ? 9.090 14.509 -16.978 1.00 57.09 100 SER A C 1
ATOM 797 O O . SER A 1 100 ? 8.214 14.121 -16.205 1.00 57.09 100 SER A O 1
ATOM 799 N N . GLU A 1 101 ? 10.369 14.609 -16.603 1.00 60.75 101 GLU A N 1
ATOM 800 C CA . GLU A 1 101 ? 10.841 14.299 -15.242 1.00 60.75 101 GLU A CA 1
ATOM 801 C C . GLU A 1 101 ? 10.104 15.114 -14.164 1.00 60.75 101 GLU A C 1
ATOM 803 O O . GLU A 1 101 ? 9.893 14.648 -13.042 1.00 60.75 101 GLU A O 1
ATOM 808 N N . GLU A 1 102 ? 9.635 16.314 -14.519 1.00 61.44 102 GLU A N 1
ATOM 809 C CA . GLU A 1 102 ? 8.911 17.215 -13.620 1.00 61.44 102 GLU A CA 1
ATOM 810 C C . GLU A 1 102 ? 7.550 16.670 -13.156 1.00 61.44 102 GLU A C 1
ATOM 812 O O . GLU A 1 102 ? 7.024 17.152 -12.154 1.00 61.44 102 GLU A O 1
ATOM 817 N N . PHE A 1 103 ? 6.970 15.661 -13.818 1.00 63.19 103 PHE A N 1
ATOM 818 C CA . PHE A 1 103 ? 5.611 15.189 -13.517 1.00 63.19 103 PHE A CA 1
ATOM 819 C C . PHE A 1 103 ? 5.532 13.776 -12.920 1.00 63.19 103 PHE A C 1
ATOM 821 O O . PHE A 1 103 ? 4.444 13.328 -12.541 1.00 63.19 103 PHE A O 1
ATOM 828 N N . ILE A 1 104 ? 6.676 13.123 -12.688 1.00 67.94 104 ILE A N 1
ATOM 829 C CA . ILE A 1 104 ? 6.768 11.770 -12.106 1.00 67.94 104 ILE A CA 1
ATOM 830 C C . ILE A 1 104 ? 6.128 11.694 -10.704 1.00 67.94 104 ILE A C 1
ATOM 832 O O . ILE A 1 104 ? 5.600 10.657 -10.299 1.00 67.94 104 ILE A O 1
ATOM 836 N N . PHE A 1 105 ? 6.112 12.794 -9.941 1.00 71.06 105 PHE A N 1
ATOM 837 C CA . PHE A 1 105 ? 5.572 12.797 -8.576 1.00 71.06 105 PHE A CA 1
ATOM 838 C C . PHE A 1 105 ? 4.039 12.915 -8.498 1.00 71.06 105 PHE A C 1
ATOM 840 O O . PHE A 1 105 ? 3.461 12.659 -7.435 1.00 71.06 105 PHE A O 1
ATOM 847 N N . ILE A 1 106 ? 3.362 13.310 -9.584 1.00 78.12 106 ILE A N 1
ATOM 848 C CA . ILE A 1 106 ? 1.913 13.569 -9.577 1.00 78.12 106 ILE A CA 1
ATOM 849 C C . ILE A 1 106 ? 1.101 12.323 -9.178 1.00 78.12 106 ILE A C 1
ATOM 851 O O . ILE A 1 106 ? 0.276 12.438 -8.262 1.00 78.12 106 ILE A O 1
ATOM 855 N N . PRO A 1 107 ? 1.325 11.129 -9.763 1.00 76.81 107 PRO A N 1
ATOM 856 C CA . PRO A 1 107 ? 0.562 9.928 -9.408 1.00 76.81 107 PRO A CA 1
ATOM 857 C C . PRO A 1 107 ? 0.731 9.536 -7.942 1.00 76.81 107 PRO A C 1
ATOM 859 O O . PRO A 1 107 ? -0.225 9.108 -7.288 1.00 76.81 107 PRO A O 1
ATOM 862 N N . THR A 1 108 ? 1.931 9.746 -7.399 1.00 78.31 108 THR A N 1
ATOM 863 C CA . THR A 1 108 ? 2.253 9.485 -5.994 1.00 78.31 108 THR A CA 1
ATOM 864 C C . THR A 1 108 ? 1.472 10.413 -5.065 1.00 78.31 108 THR A C 1
ATOM 866 O O . THR A 1 108 ? 0.878 9.951 -4.088 1.00 78.31 108 THR A O 1
ATOM 869 N N . LEU A 1 109 ? 1.402 11.712 -5.378 1.00 81.94 109 LEU A N 1
ATOM 870 C CA . LEU A 1 109 ? 0.622 12.674 -4.591 1.00 81.94 109 LEU A CA 1
ATOM 871 C C . LEU A 1 109 ? -0.884 12.401 -4.658 1.00 81.94 109 LEU A C 1
ATOM 873 O O . LEU A 1 109 ? -1.568 12.490 -3.635 1.00 81.94 109 LEU A O 1
ATOM 877 N N . ILE A 1 110 ? -1.401 12.046 -5.837 1.00 85.12 110 ILE A N 1
ATOM 878 C CA . ILE A 1 110 ? -2.811 11.677 -6.010 1.00 85.12 110 ILE A CA 1
ATOM 879 C C . ILE A 1 110 ? -3.125 10.433 -5.173 1.00 85.12 110 ILE A C 1
ATOM 881 O O . ILE A 1 110 ? -4.073 10.444 -4.386 1.00 85.12 110 ILE A O 1
ATOM 885 N N . SER A 1 111 ? -2.293 9.394 -5.272 1.00 84.00 111 SER A N 1
ATOM 886 C CA . SER A 1 111 ? -2.456 8.151 -4.512 1.00 84.00 111 SER A CA 1
ATOM 887 C C . SER A 1 111 ? -2.433 8.397 -3.001 1.00 84.00 111 SER A C 1
ATOM 889 O O . SER A 1 111 ? -3.311 7.913 -2.285 1.00 84.00 111 SER A O 1
ATOM 891 N N . LEU A 1 112 ? -1.509 9.235 -2.514 1.00 85.88 112 LEU A N 1
ATOM 892 C CA . LEU A 1 112 ? -1.456 9.663 -1.111 1.00 85.88 112 LEU A CA 1
ATOM 893 C C . LEU A 1 112 ? -2.746 10.384 -0.682 1.00 85.88 112 LEU A C 1
ATOM 895 O O . LEU A 1 112 ? -3.295 10.095 0.384 1.00 85.88 112 LEU A O 1
ATOM 899 N N . GLY A 1 113 ? -3.251 11.309 -1.501 1.00 87.31 113 GLY A N 1
ATOM 900 C CA . GLY A 1 113 ? -4.494 12.031 -1.223 1.00 87.31 113 GLY A CA 1
ATOM 901 C C . GLY A 1 113 ? -5.695 11.093 -1.093 1.00 87.31 113 GLY A C 1
ATOM 902 O O . GLY A 1 113 ? -6.480 11.202 -0.149 1.00 87.31 113 GLY A O 1
ATOM 903 N N . ILE A 1 114 ? -5.805 10.116 -1.993 1.00 88.69 114 ILE A N 1
ATOM 904 C CA . ILE A 1 114 ? -6.873 9.112 -1.966 1.00 88.69 114 ILE A CA 1
ATOM 905 C C . ILE A 1 114 ? -6.734 8.210 -0.737 1.00 88.69 114 ILE A C 1
ATOM 907 O O . ILE A 1 114 ? -7.736 7.955 -0.065 1.00 88.69 114 ILE A O 1
ATOM 911 N N . ALA A 1 115 ? -5.516 7.776 -0.397 1.00 88.69 115 ALA A N 1
ATOM 912 C CA . ALA A 1 115 ? -5.255 6.971 0.795 1.00 88.69 115 ALA A CA 1
ATOM 913 C C . ALA A 1 115 ? -5.735 7.689 2.064 1.00 88.69 115 ALA A C 1
ATOM 915 O O . ALA A 1 115 ? -6.451 7.109 2.883 1.00 88.69 115 ALA A O 1
ATOM 916 N N . LEU A 1 116 ? -5.406 8.979 2.198 1.00 89.88 116 LEU A N 1
ATOM 917 C CA . LEU A 1 116 ? -5.839 9.817 3.317 1.00 89.88 116 LEU A CA 1
ATOM 918 C C . LEU A 1 116 ? -7.363 9.938 3.390 1.00 89.88 116 LEU A C 1
ATOM 920 O O . LEU A 1 116 ? -7.934 9.799 4.473 1.00 89.88 116 LEU A O 1
ATOM 924 N N . ILE A 1 117 ? -8.033 10.173 2.259 1.00 89.69 117 ILE A N 1
ATOM 925 C CA . ILE A 1 117 ? -9.496 10.298 2.203 1.00 89.69 117 ILE A CA 1
ATOM 926 C C . ILE A 1 117 ? -10.164 8.968 2.563 1.00 89.69 117 ILE A C 1
ATOM 928 O O . ILE A 1 117 ? -11.048 8.943 3.422 1.00 89.69 117 ILE A O 1
ATOM 932 N N . ALA A 1 118 ? -9.735 7.860 1.957 1.00 90.00 118 ALA A N 1
ATOM 933 C CA . ALA A 1 118 ? -10.285 6.533 2.217 1.00 90.00 118 ALA A CA 1
ATOM 934 C C . ALA A 1 118 ? -10.122 6.140 3.693 1.00 90.00 118 ALA A C 1
ATOM 936 O O . ALA A 1 118 ? -11.073 5.681 4.330 1.00 90.00 118 ALA A O 1
ATOM 937 N N . LEU A 1 119 ? -8.946 6.397 4.267 1.00 89.81 119 LEU A N 1
ATOM 938 C CA . LEU A 1 119 ? -8.654 6.102 5.664 1.00 89.81 119 LEU A CA 1
ATOM 939 C C . LEU A 1 119 ? -9.423 7.027 6.623 1.00 89.81 119 LEU A C 1
ATOM 941 O O . LEU A 1 119 ? -9.957 6.562 7.630 1.00 89.81 119 LEU A O 1
ATOM 945 N N . LEU A 1 120 ? -9.567 8.315 6.294 1.00 89.69 120 LEU A N 1
ATOM 946 C CA . LEU A 1 120 ? -10.399 9.263 7.043 1.00 89.69 120 LEU A CA 1
ATOM 947 C C . LEU A 1 120 ? -11.870 8.833 7.059 1.00 89.69 120 LEU A C 1
ATOM 949 O O . LEU A 1 120 ? -12.511 8.876 8.113 1.00 89.69 120 LEU A O 1
ATOM 953 N N . LEU A 1 121 ? -12.410 8.412 5.913 1.00 88.38 121 LEU A N 1
ATOM 954 C CA . LEU A 1 121 ? -13.770 7.884 5.811 1.00 88.38 121 LEU A CA 1
ATOM 955 C C . LEU A 1 121 ? -13.922 6.594 6.616 1.00 88.38 121 LEU A C 1
ATOM 957 O O . LEU A 1 121 ? -14.879 6.481 7.378 1.00 88.38 121 LEU A O 1
ATOM 961 N N . CYS A 1 122 ? -12.957 5.677 6.527 1.00 88.75 122 CYS A N 1
ATOM 962 C CA . CYS A 1 122 ? -12.936 4.453 7.322 1.00 88.75 122 CYS A CA 1
ATOM 963 C C . CYS A 1 122 ? -12.970 4.763 8.827 1.00 88.75 122 CYS A C 1
ATOM 965 O O . CYS A 1 122 ? -13.795 4.219 9.559 1.00 88.75 122 CYS A O 1
ATOM 967 N N . ILE A 1 123 ? -12.132 5.688 9.306 1.00 88.00 123 ILE A N 1
ATOM 968 C CA . ILE A 1 123 ? -12.101 6.088 10.720 1.00 88.00 123 ILE A CA 1
ATOM 969 C C . ILE A 1 123 ? -13.413 6.771 11.128 1.00 88.00 123 ILE A C 1
ATOM 971 O O . ILE A 1 123 ? -13.949 6.485 12.199 1.00 88.00 123 ILE A O 1
ATOM 975 N N . ARG A 1 124 ? -13.963 7.661 10.295 1.00 86.56 124 ARG A N 1
ATOM 976 C CA . ARG A 1 124 ? -15.249 8.325 10.568 1.00 86.56 124 ARG A CA 1
ATOM 977 C C . ARG A 1 124 ? -16.404 7.332 10.630 1.00 86.56 124 ARG A C 1
ATOM 979 O O . ARG A 1 124 ? -17.234 7.437 11.529 1.00 86.56 124 ARG A O 1
ATOM 986 N N . HIS A 1 125 ? -16.426 6.361 9.726 1.00 85.25 125 HIS A N 1
ATOM 987 C CA . HIS A 1 125 ? -17.414 5.291 9.701 1.00 85.25 125 HIS A CA 1
ATOM 988 C C . HIS A 1 125 ? -17.257 4.380 10.927 1.00 85.25 125 HIS A C 1
ATOM 990 O O . HIS A 1 125 ? -18.230 4.059 11.601 1.00 85.25 125 HIS A O 1
ATOM 996 N N . TYR A 1 126 ? -16.028 4.037 11.312 1.00 86.12 126 TYR A N 1
ATOM 997 C CA . TYR A 1 126 ? -15.792 3.309 12.556 1.00 86.12 126 TYR A CA 1
ATOM 998 C C . TYR A 1 126 ? -16.315 4.091 13.770 1.00 86.12 126 TYR A C 1
ATOM 1000 O O . TYR A 1 126 ? -16.977 3.521 14.636 1.00 86.12 126 TYR A O 1
ATOM 1008 N N . ARG A 1 127 ? -16.070 5.405 13.827 1.00 83.25 127 ARG A N 1
ATOM 1009 C CA . ARG A 1 127 ? -16.561 6.267 14.909 1.00 83.25 127 ARG A CA 1
ATOM 1010 C C . ARG A 1 127 ? -18.081 6.348 14.947 1.00 83.25 127 ARG A C 1
ATOM 1012 O O . ARG A 1 127 ? -18.633 6.276 16.040 1.00 83.25 127 ARG A O 1
ATOM 1019 N N . SER A 1 128 ? -18.764 6.473 13.808 1.00 83.56 128 SER A N 1
ATOM 1020 C CA . SER A 1 128 ? -20.233 6.533 13.792 1.00 83.56 128 SER A CA 1
ATOM 1021 C C . SER A 1 128 ? -20.863 5.252 14.343 1.00 83.56 128 SER A C 1
ATOM 1023 O O . SER A 1 128 ? -21.847 5.324 15.073 1.00 83.56 128 SER A O 1
ATOM 1025 N N . LEU A 1 129 ? -20.247 4.097 14.082 1.00 82.00 129 LEU A N 1
ATOM 1026 C CA . LEU A 1 129 ? -20.697 2.801 14.592 1.00 82.00 129 LEU A CA 1
ATOM 1027 C C . LEU A 1 129 ? -20.299 2.528 16.053 1.00 82.00 129 LEU A C 1
ATOM 1029 O O . LEU A 1 129 ? -20.855 1.630 16.678 1.00 82.00 129 LEU A O 1
ATOM 1033 N N . ASN A 1 130 ? -19.355 3.290 16.613 1.00 82.88 130 ASN A N 1
ATOM 1034 C CA . ASN A 1 130 ? -18.839 3.117 17.976 1.00 82.88 130 ASN A CA 1
ATOM 1035 C C . ASN A 1 130 ? -19.086 4.357 18.857 1.00 82.88 130 ASN A C 1
ATOM 1037 O O . ASN A 1 130 ? -18.249 4.722 19.684 1.00 82.88 130 ASN A O 1
ATOM 1041 N N . PHE A 1 131 ? -20.236 5.021 18.683 1.00 76.25 131 PHE A N 1
ATOM 1042 C CA . PHE A 1 131 ? -20.677 6.159 19.510 1.00 76.25 131 PHE A CA 1
ATOM 1043 C C . PHE A 1 131 ? -19.669 7.321 19.581 1.00 76.25 131 PHE A C 1
ATOM 1045 O O . PHE A 1 131 ? -19.527 7.989 20.601 1.00 76.25 131 PHE A O 1
ATOM 1052 N N . GLY A 1 132 ? -18.925 7.549 18.499 1.00 74.06 132 GLY A N 1
ATOM 1053 C CA . GLY A 1 132 ? -17.929 8.612 18.390 1.00 74.06 132 GLY A CA 1
ATOM 1054 C C . GLY A 1 132 ? -16.579 8.299 19.036 1.00 74.06 132 GLY A C 1
ATOM 1055 O O . GLY A 1 132 ? -15.646 9.084 18.845 1.00 74.06 132 GLY A O 1
ATOM 1056 N N . GLN A 1 133 ? -16.437 7.166 19.732 1.00 76.81 133 GLN A N 1
ATOM 1057 C CA . GLN A 1 133 ? -15.219 6.809 20.455 1.00 76.81 133 GLN A CA 1
ATOM 1058 C C . GLN A 1 133 ? -14.133 6.285 19.509 1.00 76.81 133 GLN A C 1
ATOM 1060 O O . GLN A 1 133 ? -14.354 5.380 18.702 1.00 76.81 133 GLN A O 1
ATOM 1065 N N . LEU A 1 134 ? -12.925 6.838 19.637 1.00 81.44 134 LEU A N 1
ATOM 1066 C CA . LEU A 1 134 ? -11.734 6.369 18.933 1.00 81.44 134 LEU A CA 1
ATOM 1067 C C . LEU A 1 134 ? -10.533 6.383 19.878 1.00 81.44 134 LEU A C 1
ATOM 1069 O O . LEU A 1 134 ? -10.035 7.442 20.255 1.00 81.44 134 LEU A O 1
ATOM 1073 N N . THR A 1 135 ? -10.042 5.198 20.231 1.00 85.69 135 THR A N 1
ATOM 1074 C CA . THR A 1 135 ? -8.767 5.042 20.939 1.00 85.69 135 THR A CA 1
ATOM 1075 C C . THR A 1 135 ? -7.617 5.014 19.936 1.00 85.69 135 THR A C 1
ATOM 1077 O O . THR A 1 135 ? -7.742 4.390 18.883 1.00 85.69 135 THR A O 1
ATOM 1080 N N . LEU A 1 136 ? -6.459 5.582 20.297 1.00 85.75 136 LEU A N 1
ATOM 1081 C CA . LEU A 1 136 ? -5.244 5.555 19.467 1.00 85.75 136 LEU A CA 1
ATOM 1082 C C . LEU A 1 136 ? -4.883 4.130 19.010 1.00 85.75 136 LEU A C 1
ATOM 1084 O O . LEU A 1 136 ? -4.623 3.908 17.835 1.00 85.75 136 LEU A O 1
ATOM 1088 N N . LYS A 1 137 ? -4.961 3.149 19.923 1.00 86.44 137 LYS A N 1
ATOM 1089 C CA . LYS A 1 137 ? -4.714 1.730 19.616 1.00 86.44 137 LYS A CA 1
ATOM 1090 C C . LYS A 1 137 ? -5.627 1.212 18.502 1.00 86.44 137 LYS A C 1
ATOM 1092 O O . LYS A 1 137 ? -5.162 0.522 17.607 1.00 86.44 137 LYS A O 1
ATOM 1097 N N . LYS A 1 138 ? -6.917 1.564 18.541 1.00 88.56 138 LYS A N 1
ATOM 1098 C CA . LYS A 1 138 ? -7.895 1.144 17.528 1.00 88.56 138 LYS A CA 1
ATOM 1099 C C . LYS A 1 138 ? -7.663 1.843 16.195 1.00 88.56 138 LYS A C 1
ATOM 1101 O O . LYS A 1 138 ? -7.731 1.183 15.170 1.00 88.56 138 LYS A O 1
ATOM 1106 N N . GLY A 1 139 ? -7.335 3.131 16.217 1.00 87.50 139 GLY A N 1
ATOM 1107 C CA . GLY A 1 139 ? -6.942 3.874 15.023 1.00 87.50 139 GLY A CA 1
ATOM 1108 C C . GLY A 1 139 ? -5.724 3.270 14.319 1.00 87.50 139 GLY A C 1
ATOM 1109 O O . GLY A 1 139 ? -5.756 3.042 13.113 1.00 87.50 139 GLY A O 1
ATOM 1110 N N . LEU A 1 140 ? -4.707 2.889 15.095 1.00 91.12 140 LEU A N 1
ATOM 1111 C CA . LEU A 1 140 ? -3.517 2.215 14.582 1.00 91.12 140 LEU A CA 1
ATOM 1112 C C . LEU A 1 140 ? -3.849 0.828 13.998 1.00 91.12 140 LEU A C 1
ATOM 1114 O O . LEU A 1 140 ? -3.412 0.491 12.902 1.00 91.12 140 LEU A O 1
ATOM 1118 N N . SER A 1 141 ? -4.685 0.035 14.682 1.00 91.62 141 SER A N 1
ATOM 1119 C CA . SER A 1 141 ? -5.152 -1.258 14.156 1.00 91.62 141 SER A CA 1
ATOM 1120 C C . SER A 1 141 ? -5.970 -1.117 12.869 1.00 91.62 141 SER A C 1
ATOM 1122 O O . SER A 1 141 ? -5.853 -1.963 11.987 1.00 91.62 141 SER A O 1
ATOM 1124 N N . ILE A 1 142 ? -6.783 -0.061 12.745 1.00 92.75 142 ILE A N 1
ATOM 1125 C CA . ILE A 1 142 ? -7.535 0.242 11.520 1.00 92.75 142 ILE A CA 1
ATOM 1126 C C . ILE A 1 142 ? -6.571 0.466 10.355 1.00 92.75 142 ILE A C 1
ATOM 1128 O O . ILE A 1 142 ? -6.787 -0.116 9.294 1.00 92.75 142 ILE A O 1
ATOM 1132 N N . GLY A 1 143 ? -5.507 1.248 10.565 1.00 93.12 143 GLY A N 1
ATOM 1133 C CA . GLY A 1 143 ? -4.470 1.496 9.562 1.00 93.12 143 GLY A CA 1
ATOM 1134 C C . GLY A 1 143 ? -3.670 0.266 9.175 1.00 93.12 143 GLY A C 1
ATOM 1135 O O . GLY A 1 143 ? -3.436 0.050 7.992 1.00 93.12 143 GLY A O 1
ATOM 1136 N N . ALA A 1 144 ? -3.300 -0.564 10.151 1.00 94.38 144 ALA A N 1
ATOM 1137 C CA . ALA A 1 144 ? -2.574 -1.804 9.896 1.00 94.38 144 ALA A CA 1
ATOM 1138 C C . ALA A 1 144 ? -3.372 -2.739 8.979 1.00 94.38 144 ALA A C 1
ATOM 1140 O O . ALA A 1 144 ? -2.866 -3.203 7.963 1.00 94.38 144 ALA A O 1
ATOM 1141 N N . VAL A 1 145 ? -4.646 -2.976 9.314 1.00 94.81 145 VAL A N 1
ATOM 1142 C CA . VAL A 1 145 ? -5.516 -3.853 8.519 1.00 94.81 145 VAL A CA 1
ATOM 1143 C C . VAL A 1 145 ? -5.832 -3.229 7.162 1.00 94.81 145 VAL A C 1
ATOM 1145 O O . VAL A 1 145 ? -5.850 -3.942 6.166 1.00 94.81 145 VAL A O 1
ATOM 1148 N N . PHE A 1 146 ? -6.051 -1.912 7.109 1.00 94.81 146 PHE A N 1
ATOM 1149 C CA . PHE A 1 146 ? -6.279 -1.190 5.857 1.00 94.81 146 PHE A CA 1
ATOM 1150 C C . PHE A 1 146 ? -5.077 -1.328 4.916 1.00 94.81 146 PHE A C 1
ATOM 1152 O O . PHE A 1 146 ? -5.256 -1.727 3.770 1.00 94.81 146 PHE A O 1
ATOM 1159 N N . GLY A 1 147 ? -3.867 -1.063 5.418 1.00 93.62 147 GLY A N 1
ATOM 1160 C CA . GLY A 1 147 ? -2.626 -1.136 4.649 1.00 93.62 147 GLY A CA 1
ATOM 1161 C C . GLY A 1 147 ? -2.271 -2.558 4.216 1.00 93.62 147 GLY A C 1
ATOM 1162 O O . GLY A 1 147 ? -1.830 -2.775 3.093 1.00 93.62 147 GLY A O 1
ATOM 1163 N N . LEU A 1 148 ? -2.514 -3.549 5.077 1.00 95.06 148 LEU A N 1
ATOM 1164 C CA . LEU A 1 148 ? -2.312 -4.955 4.730 1.00 95.06 148 LEU A CA 1
ATOM 1165 C C . LEU A 1 148 ? -3.297 -5.404 3.645 1.00 95.06 148 LEU A C 1
ATOM 1167 O O . LEU A 1 148 ? -2.888 -6.017 2.662 1.00 95.06 148 LEU A O 1
ATOM 1171 N N . ALA A 1 149 ? -4.582 -5.066 3.789 1.00 94.38 149 ALA A N 1
ATOM 1172 C CA . ALA A 1 149 ? -5.594 -5.386 2.787 1.00 94.38 149 ALA A CA 1
ATOM 1173 C C . ALA A 1 149 ? -5.286 -4.710 1.446 1.00 94.38 149 ALA A C 1
ATOM 1175 O O . ALA A 1 149 ? -5.322 -5.372 0.412 1.00 94.38 149 ALA A O 1
ATOM 1176 N N . SER A 1 150 ? -4.928 -3.421 1.458 1.00 93.31 150 SER A N 1
ATOM 1177 C CA . SER A 1 150 ? -4.556 -2.718 0.233 1.00 93.31 150 SER A CA 1
ATOM 1178 C C . SER A 1 150 ? -3.294 -3.300 -0.394 1.00 93.31 150 SER A C 1
ATOM 1180 O O . SER A 1 150 ? -3.261 -3.469 -1.602 1.00 93.31 150 SER A O 1
ATOM 1182 N N . GLY A 1 151 ? -2.286 -3.666 0.404 1.00 92.44 151 GLY A N 1
ATOM 1183 C CA . GLY A 1 151 ? -1.047 -4.257 -0.098 1.00 92.44 151 GLY A CA 1
ATOM 1184 C C . GLY A 1 151 ? -1.255 -5.589 -0.811 1.00 92.44 151 GLY A C 1
ATOM 1185 O O . GLY A 1 151 ? -0.734 -5.775 -1.906 1.00 92.44 151 GLY A O 1
ATOM 1186 N N . ILE A 1 152 ? -2.060 -6.485 -0.232 1.00 94.88 152 ILE A N 1
ATOM 1187 C CA . ILE A 1 152 ? -2.393 -7.774 -0.859 1.00 94.88 152 ILE A CA 1
ATOM 1188 C C . ILE A 1 152 ? -3.133 -7.555 -2.182 1.00 94.88 152 ILE A C 1
ATOM 1190 O O . ILE A 1 152 ? -2.807 -8.185 -3.185 1.00 94.88 152 ILE A O 1
ATOM 1194 N N . ILE A 1 153 ? -4.121 -6.658 -2.194 1.00 94.44 153 ILE A N 1
ATOM 1195 C CA . ILE A 1 153 ? -4.946 -6.418 -3.381 1.00 94.44 153 ILE A CA 1
ATOM 1196 C C . ILE A 1 153 ? -4.130 -5.730 -4.475 1.00 94.44 153 ILE A C 1
ATOM 1198 O O . ILE A 1 153 ? -4.195 -6.154 -5.622 1.00 94.44 153 ILE A O 1
ATOM 1202 N N . SER A 1 154 ? -3.314 -4.731 -4.133 1.00 91.38 154 SER A N 1
ATOM 1203 C CA . SER A 1 154 ? -2.407 -4.085 -5.084 1.00 91.38 154 SER A CA 1
ATOM 1204 C C . SER A 1 154 ? -1.418 -5.083 -5.688 1.00 91.38 154 SER A C 1
ATOM 1206 O O . SER A 1 154 ? -1.257 -5.091 -6.902 1.00 91.38 154 SER A O 1
ATOM 1208 N N . ALA A 1 155 ? -0.809 -5.964 -4.885 1.00 91.12 155 ALA A N 1
ATOM 1209 C CA . ALA A 1 155 ? 0.099 -6.992 -5.398 1.00 91.12 155 ALA A CA 1
ATOM 1210 C C . ALA A 1 155 ? -0.614 -7.965 -6.355 1.00 91.12 155 ALA A C 1
ATOM 1212 O O . ALA A 1 155 ? -0.090 -8.278 -7.422 1.00 91.12 155 ALA A O 1
ATOM 1213 N N . ALA A 1 156 ? -1.834 -8.394 -6.011 1.00 92.69 156 ALA A N 1
ATOM 1214 C CA . ALA A 1 156 ? -2.641 -9.258 -6.867 1.00 92.69 156 ALA A CA 1
ATOM 1215 C C . ALA A 1 156 ? -3.038 -8.573 -8.187 1.00 92.69 156 ALA A C 1
ATOM 1217 O O . ALA A 1 156 ? -2.947 -9.190 -9.245 1.00 92.69 156 ALA A O 1
ATOM 1218 N N . LEU A 1 157 ? -3.446 -7.300 -8.143 1.00 91.88 157 LEU A N 1
ATOM 1219 C CA . LEU A 1 157 ? -3.797 -6.525 -9.337 1.00 91.88 157 LEU A CA 1
ATOM 1220 C C . LEU A 1 157 ? -2.586 -6.306 -10.246 1.00 91.88 157 LEU A C 1
ATOM 1222 O O . LEU A 1 157 ? -2.698 -6.513 -11.451 1.00 91.88 157 LEU A O 1
ATOM 1226 N N . SER A 1 158 ? -1.428 -5.963 -9.677 1.00 89.81 158 SER A N 1
ATOM 1227 C CA . SER A 1 158 ? -0.181 -5.845 -10.436 1.00 89.81 158 SER A CA 1
ATOM 1228 C C . SER A 1 158 ? 0.198 -7.168 -11.096 1.00 89.81 158 SER A C 1
ATOM 1230 O O . SER A 1 158 ? 0.524 -7.184 -12.277 1.00 89.81 158 SER A O 1
ATOM 1232 N N . TYR A 1 159 ? 0.088 -8.290 -10.379 1.00 90.19 159 TYR A N 1
ATOM 1233 C CA . TYR A 1 159 ? 0.336 -9.609 -10.961 1.00 90.19 159 TYR A CA 1
ATOM 1234 C C . TYR A 1 159 ? -0.610 -9.899 -12.136 1.00 90.19 159 TYR A C 1
ATOM 1236 O O . TYR A 1 159 ? -0.168 -10.246 -13.224 1.00 90.19 159 TYR A O 1
ATOM 1244 N N . VAL A 1 160 ? -1.918 -9.695 -11.966 1.00 91.88 160 VAL A N 1
ATOM 1245 C CA . VAL A 1 160 ? -2.884 -9.890 -13.061 1.00 91.88 160 VAL A CA 1
ATOM 1246 C C . VAL A 1 160 ? -2.564 -8.981 -14.251 1.00 91.88 160 VAL A C 1
ATOM 1248 O O . VAL A 1 160 ? -2.655 -9.412 -15.397 1.00 91.88 160 VAL A O 1
ATOM 1251 N N . TYR A 1 161 ? -2.148 -7.743 -14.004 1.00 88.44 161 TYR A N 1
ATOM 1252 C CA . TYR A 1 161 ? -1.812 -6.811 -15.069 1.00 88.44 161 TYR A CA 1
A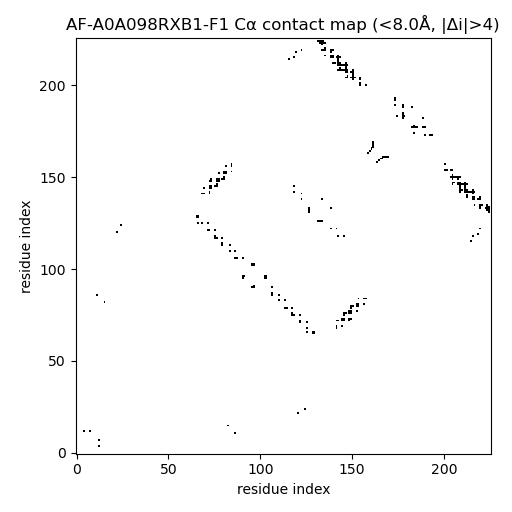TOM 1253 C C . TYR A 1 161 ? -0.614 -7.268 -15.898 1.00 88.44 161 TYR A C 1
ATOM 1255 O O . TYR A 1 161 ? -0.763 -7.478 -17.099 1.00 88.44 161 TYR A O 1
ATOM 1263 N N . PHE A 1 162 ? 0.532 -7.489 -15.254 1.00 87.50 162 PHE A N 1
ATOM 1264 C CA . PHE A 1 162 ? 1.781 -7.811 -15.944 1.00 87.50 162 PHE A CA 1
ATOM 1265 C C . PHE A 1 162 ? 1.849 -9.245 -16.472 1.00 87.50 162 PHE A C 1
ATOM 1267 O O . PHE A 1 162 ? 2.675 -9.522 -17.326 1.00 87.50 162 PHE A O 1
ATOM 1274 N N . TYR A 1 163 ? 1.009 -10.168 -15.994 1.00 87.25 163 TYR A N 1
ATOM 1275 C CA . TYR A 1 163 ? 1.034 -11.560 -16.465 1.00 87.25 163 TYR A CA 1
ATOM 1276 C C . TYR A 1 163 ? -0.158 -11.943 -17.349 1.00 87.25 163 TYR A C 1
ATOM 1278 O O . TYR A 1 163 ? -0.075 -12.940 -18.063 1.00 87.25 163 TYR A O 1
ATOM 1286 N N . ILE A 1 164 ? -1.273 -11.200 -17.304 1.00 88.69 164 ILE A N 1
ATOM 1287 C CA . ILE A 1 164 ? -2.510 -11.570 -18.017 1.00 88.69 164 ILE A CA 1
ATOM 1288 C C . ILE A 1 164 ? -2.983 -10.459 -18.956 1.00 88.69 164 ILE A C 1
ATOM 1290 O O . ILE A 1 164 ? -3.356 -10.750 -20.088 1.00 88.69 164 ILE A O 1
ATOM 1294 N N . ILE A 1 165 ? -3.006 -9.204 -18.498 1.00 87.69 165 ILE A N 1
ATOM 1295 C CA . ILE A 1 165 ? -3.606 -8.099 -19.263 1.00 87.69 165 ILE A CA 1
ATOM 1296 C C . ILE A 1 165 ? -2.623 -7.546 -20.295 1.00 87.69 165 ILE A C 1
ATOM 1298 O O . ILE A 1 165 ? -2.957 -7.464 -21.474 1.00 87.69 165 ILE A O 1
ATOM 1302 N N . ASN A 1 166 ? -1.429 -7.157 -19.851 1.00 85.75 166 ASN A N 1
ATOM 1303 C CA . ASN A 1 166 ? -0.383 -6.614 -20.703 1.00 85.75 166 ASN A CA 1
ATOM 1304 C C . ASN A 1 166 ? 0.975 -7.230 -20.327 1.00 85.75 166 ASN A C 1
ATOM 1306 O O . ASN A 1 166 ? 1.702 -6.659 -19.511 1.00 85.75 166 ASN A O 1
ATOM 1310 N N . PRO A 1 167 ? 1.319 -8.392 -20.909 1.00 84.19 167 PRO A N 1
ATOM 1311 C CA . PRO A 1 167 ? 2.588 -9.055 -20.630 1.00 84.19 167 PRO A CA 1
ATOM 1312 C C . PRO A 1 167 ? 3.807 -8.269 -21.126 1.00 84.19 167 PRO A C 1
ATOM 1314 O O . PRO A 1 167 ? 4.887 -8.423 -20.569 1.00 84.19 167 PRO A O 1
ATOM 1317 N N . TYR A 1 168 ? 3.632 -7.397 -22.122 1.00 86.44 168 TYR A N 1
ATOM 1318 C CA . TYR A 1 168 ? 4.714 -6.586 -22.685 1.00 86.44 168 TYR A CA 1
ATOM 1319 C C . TYR A 1 168 ? 5.038 -5.353 -21.834 1.00 86.44 168 TYR A C 1
ATOM 1321 O O . TYR A 1 168 ? 6.171 -4.890 -21.844 1.00 86.44 168 TYR A O 1
ATOM 1329 N N . ALA A 1 169 ? 4.093 -4.876 -21.013 1.00 84.19 169 ALA A N 1
ATOM 1330 C CA . ALA A 1 169 ? 4.312 -3.711 -20.151 1.00 84.19 169 ALA A CA 1
ATOM 1331 C C . ALA A 1 169 ? 5.471 -3.887 -19.158 1.00 84.19 169 ALA A C 1
ATOM 1333 O O . ALA A 1 169 ? 6.031 -2.895 -18.694 1.00 84.19 169 ALA A O 1
ATOM 1334 N N . LEU A 1 170 ? 5.799 -5.129 -18.781 1.00 85.00 170 LEU A N 1
ATOM 1335 C CA . LEU A 1 170 ? 6.944 -5.386 -17.912 1.00 85.00 170 LEU A CA 1
ATOM 1336 C C . LEU A 1 170 ? 8.262 -5.182 -18.665 1.00 85.00 170 LEU A C 1
ATOM 1338 O O . LEU A 1 170 ? 9.172 -4.576 -18.109 1.00 85.00 170 LEU A O 1
ATOM 1342 N N . ASP A 1 171 ? 8.350 -5.648 -19.911 1.00 86.31 171 ASP A N 1
ATOM 1343 C CA . ASP A 1 171 ? 9.524 -5.431 -20.757 1.00 86.31 171 ASP A CA 1
ATOM 1344 C C . ASP A 1 171 ? 9.685 -3.936 -21.083 1.00 86.31 171 ASP A C 1
ATOM 1346 O O . ASP A 1 171 ? 10.770 -3.397 -20.889 1.00 86.31 171 ASP A O 1
ATOM 1350 N N . ASP A 1 172 ? 8.598 -3.224 -21.405 1.00 85.62 172 ASP A N 1
ATOM 1351 C CA . ASP A 1 172 ? 8.627 -1.767 -21.626 1.00 85.62 172 ASP A CA 1
ATOM 1352 C C . ASP A 1 172 ? 9.125 -0.996 -20.385 1.00 85.62 172 ASP A C 1
ATOM 1354 O O . ASP A 1 172 ? 9.867 -0.014 -20.482 1.00 85.62 172 ASP A O 1
ATOM 1358 N N . LEU A 1 173 ? 8.723 -1.440 -19.186 1.00 84.12 173 LEU A N 1
ATOM 1359 C CA . LEU A 1 173 ? 9.188 -0.869 -17.920 1.00 84.12 173 LEU A CA 1
ATOM 1360 C C . LEU A 1 173 ? 10.681 -1.140 -17.688 1.00 84.12 173 LEU A C 1
ATOM 1362 O O . LEU A 1 173 ? 11.392 -0.273 -17.175 1.00 84.12 173 LEU A O 1
ATOM 1366 N N . ILE A 1 174 ? 11.150 -2.337 -18.037 1.00 86.12 174 ILE A N 1
ATOM 1367 C CA . ILE A 1 174 ? 12.553 -2.733 -17.918 1.00 86.12 174 ILE A CA 1
ATOM 1368 C C . ILE A 1 174 ? 13.418 -1.911 -18.869 1.00 86.12 174 ILE A C 1
ATOM 1370 O O 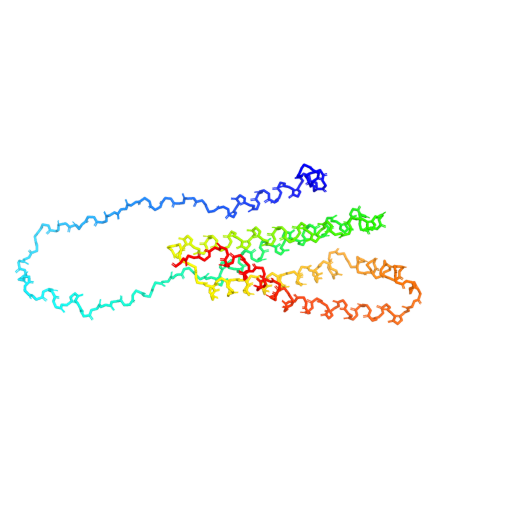. ILE A 1 174 ? 14.409 -1.334 -18.429 1.00 86.12 174 ILE A O 1
ATOM 1374 N N . ASP A 1 175 ? 13.026 -1.810 -20.135 1.00 85.38 175 ASP A N 1
ATOM 1375 C CA . ASP A 1 175 ? 13.763 -1.069 -21.160 1.00 85.38 175 ASP A CA 1
ATOM 1376 C C . ASP A 1 175 ? 13.861 0.418 -20.795 1.00 85.38 175 ASP A C 1
ATOM 1378 O O . ASP A 1 175 ? 14.919 1.047 -20.909 1.00 85.38 175 ASP A O 1
ATOM 1382 N N . TYR A 1 176 ? 12.788 0.974 -20.229 1.00 83.25 176 TYR A N 1
ATOM 1383 C CA . TYR A 1 176 ? 12.822 2.310 -19.652 1.00 83.25 176 TYR A CA 1
ATOM 1384 C C . TYR A 1 176 ? 13.809 2.424 -18.492 1.00 83.25 176 TYR A C 1
ATOM 1386 O O . TYR A 1 176 ? 14.640 3.329 -18.470 1.00 83.25 176 TYR A O 1
ATOM 1394 N N . GLN A 1 177 ? 13.772 1.496 -17.538 1.00 83.31 177 GLN A N 1
ATOM 1395 C CA . GLN A 1 177 ? 14.691 1.549 -16.408 1.00 83.31 177 GLN A CA 1
ATOM 1396 C C . GLN A 1 177 ? 16.152 1.408 -16.859 1.00 83.31 177 GLN A C 1
ATOM 1398 O O . GLN A 1 177 ? 17.023 2.091 -16.319 1.00 83.31 177 GLN A O 1
ATOM 1403 N N . LEU A 1 178 ? 16.432 0.554 -17.844 1.00 86.00 178 LEU A N 1
ATOM 1404 C CA . LEU A 1 178 ? 17.761 0.360 -18.423 1.00 86.00 178 LEU A CA 1
ATOM 1405 C C . LEU A 1 178 ? 18.268 1.624 -19.124 1.00 86.00 178 LEU A C 1
ATOM 1407 O O . LEU A 1 178 ? 19.420 2.004 -18.914 1.00 86.00 178 LEU A O 1
ATOM 1411 N N . SER A 1 179 ? 17.412 2.309 -19.888 1.00 84.19 179 SER A N 1
ATOM 1412 C CA . SER A 1 179 ? 17.778 3.576 -20.541 1.00 84.19 179 SER A CA 1
ATOM 1413 C C . SER A 1 179 ? 18.049 4.696 -19.534 1.00 84.19 179 SER A C 1
ATOM 1415 O O . SER A 1 179 ? 19.071 5.372 -19.626 1.00 84.19 179 SER A O 1
ATOM 1417 N N . VAL A 1 180 ? 17.219 4.835 -18.494 1.00 82.81 180 VAL A N 1
ATOM 1418 C CA . VAL A 1 180 ? 17.419 5.847 -17.437 1.00 82.81 180 VAL A CA 1
ATOM 1419 C C . VAL A 1 180 ? 18.644 5.542 -16.567 1.00 82.81 180 VAL A C 1
ATOM 1421 O O . VAL A 1 180 ? 19.310 6.454 -16.078 1.00 82.81 180 VAL A O 1
ATOM 1424 N N . SER A 1 181 ? 18.964 4.264 -16.360 1.00 83.12 181 SER A N 1
ATOM 1425 C CA . SER A 1 181 ? 20.111 3.847 -15.542 1.00 83.12 181 SER A CA 1
ATOM 1426 C C . SER A 1 181 ? 21.434 3.750 -16.313 1.00 83.12 181 SER A C 1
ATOM 1428 O O . SER A 1 181 ? 22.482 3.617 -15.683 1.00 83.12 181 SER A O 1
ATOM 1430 N N . GLY A 1 182 ? 21.410 3.868 -17.647 1.00 84.81 182 GLY A N 1
ATOM 1431 C CA . GLY A 1 182 ? 22.593 3.789 -18.512 1.00 84.81 182 GLY A CA 1
ATOM 1432 C C . GLY A 1 182 ? 23.089 2.363 -18.788 1.00 84.81 182 GLY A C 1
ATOM 1433 O O . GLY A 1 182 ? 24.234 2.186 -19.200 1.00 84.81 182 GLY A O 1
ATOM 1434 N N . PHE A 1 183 ? 22.245 1.351 -18.567 1.00 86.81 183 PHE A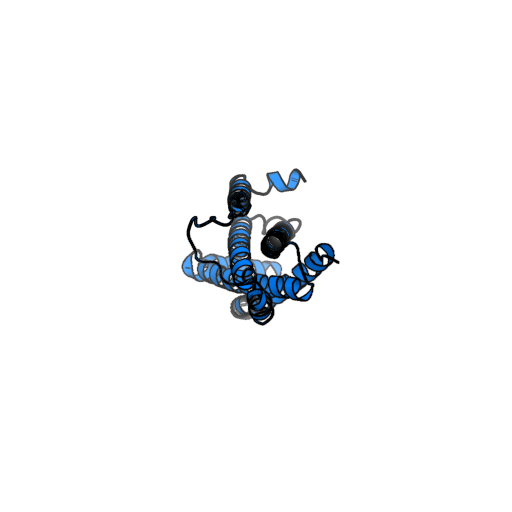 N 1
ATOM 1435 C CA . PHE A 1 183 ? 22.561 -0.075 -18.712 1.00 86.81 183 PHE A CA 1
ATOM 1436 C C . PHE A 1 183 ? 21.851 -0.722 -19.916 1.00 86.81 183 PHE A C 1
ATOM 1438 O O . PHE A 1 183 ? 21.607 -1.919 -19.905 1.00 86.81 183 PHE A O 1
ATOM 1445 N N . GLU A 1 184 ? 21.535 0.039 -20.969 1.00 79.25 184 GLU A N 1
ATOM 1446 C CA . GLU A 1 184 ? 20.673 -0.342 -22.114 1.00 79.25 184 GLU A CA 1
ATOM 1447 C C . GLU A 1 184 ? 20.887 -1.744 -22.724 1.00 79.25 184 GLU A C 1
ATOM 1449 O O . GLU A 1 184 ? 19.951 -2.301 -23.283 1.00 79.25 184 GLU A O 1
ATOM 1454 N N . ASN A 1 185 ? 22.083 -2.337 -22.616 1.00 81.81 185 ASN A N 1
ATOM 1455 C CA . ASN A 1 185 ? 22.396 -3.670 -23.152 1.00 81.81 185 ASN A CA 1
ATOM 1456 C C . ASN A 1 185 ? 22.913 -4.662 -22.088 1.00 81.81 185 ASN A C 1
ATOM 1458 O O . ASN A 1 185 ? 23.550 -5.659 -22.428 1.00 81.81 185 ASN A O 1
ATOM 1462 N N . ASP A 1 186 ? 22.701 -4.380 -20.803 1.00 89.50 186 ASP A N 1
ATOM 1463 C CA . ASP A 1 186 ? 23.161 -5.225 -19.702 1.00 89.50 186 ASP A CA 1
ATOM 1464 C C . ASP A 1 186 ? 22.117 -6.305 -19.368 1.00 89.50 186 ASP A C 1
ATOM 1466 O O . ASP A 1 186 ? 21.137 -6.079 -18.653 1.00 89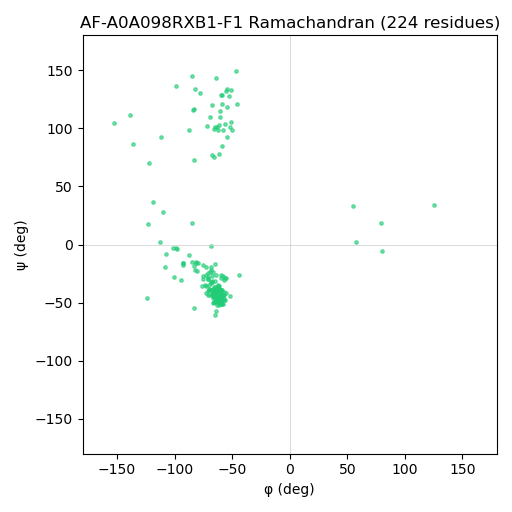.50 186 ASP A O 1
ATOM 1470 N N . GLU A 1 187 ? 22.339 -7.508 -19.900 1.00 87.88 187 GLU A N 1
ATOM 1471 C CA . GLU A 1 187 ? 21.479 -8.673 -19.664 1.00 87.88 187 GLU A CA 1
ATOM 1472 C C . GLU A 1 187 ? 21.445 -9.078 -18.181 1.00 87.88 187 GLU A C 1
ATOM 1474 O O . GLU A 1 187 ? 20.387 -9.444 -17.667 1.00 87.88 187 GLU A O 1
ATOM 1479 N N . TYR A 1 188 ? 22.558 -8.919 -17.457 1.00 89.12 188 TYR A N 1
ATOM 1480 C CA . TYR A 1 188 ? 22.616 -9.203 -16.023 1.00 89.12 188 TYR A CA 1
ATOM 1481 C C . TYR A 1 188 ? 21.748 -8.221 -15.226 1.00 89.12 188 TYR A C 1
ATOM 1483 O O . TYR A 1 188 ? 21.021 -8.617 -14.308 1.00 89.12 188 TYR A O 1
ATOM 1491 N N . PHE A 1 189 ? 21.769 -6.936 -15.590 1.00 87.12 189 PHE A N 1
ATOM 1492 C CA . PHE A 1 189 ? 20.887 -5.945 -14.974 1.00 87.12 189 PHE A CA 1
ATOM 1493 C C . PHE A 1 189 ? 19.414 -6.244 -15.273 1.00 87.12 189 PHE A C 1
ATOM 1495 O O . PHE A 1 189 ? 18.569 -6.127 -14.382 1.00 87.12 189 PHE A O 1
ATOM 1502 N N . ARG A 1 190 ? 19.105 -6.680 -16.499 1.00 89.50 190 ARG A N 1
ATOM 1503 C CA . ARG A 1 190 ? 17.750 -7.069 -16.906 1.00 89.50 190 ARG A CA 1
ATOM 1504 C C . ARG A 1 190 ? 17.200 -8.195 -16.032 1.00 89.50 190 ARG A C 1
ATOM 1506 O O . ARG A 1 190 ? 16.115 -8.062 -15.465 1.00 89.50 190 ARG A O 1
ATOM 1513 N N . GLU A 1 191 ? 17.966 -9.274 -15.878 1.00 89.19 191 GLU A N 1
ATOM 1514 C CA . GLU A 1 191 ? 17.603 -10.407 -15.017 1.00 89.19 191 GLU A CA 1
ATOM 1515 C C . GLU A 1 191 ? 17.424 -9.969 -13.557 1.00 89.19 191 GLU A C 1
ATOM 1517 O O . GLU A 1 191 ? 16.413 -10.288 -12.923 1.00 89.19 191 GLU A O 1
ATOM 1522 N N . THR A 1 192 ? 18.353 -9.151 -13.052 1.00 89.31 192 THR A N 1
ATOM 1523 C CA . THR A 1 192 ? 18.296 -8.599 -11.691 1.00 89.31 192 THR A CA 1
ATOM 1524 C C . THR A 1 192 ? 17.032 -7.763 -11.473 1.00 89.31 192 THR A C 1
ATOM 1526 O O . THR A 1 192 ? 16.413 -7.835 -10.405 1.00 89.31 192 THR A O 1
ATOM 1529 N N . PHE A 1 193 ? 16.607 -6.977 -12.468 1.00 87.94 193 PHE A N 1
ATOM 1530 C CA . PHE A 1 193 ? 15.386 -6.182 -12.375 1.00 87.94 193 PHE A CA 1
ATOM 1531 C C . PHE A 1 193 ? 14.138 -7.064 -12.332 1.00 87.94 193 PHE A C 1
ATOM 1533 O O . PHE A 1 193 ? 13.264 -6.827 -11.501 1.00 87.94 193 PHE A O 1
ATOM 1540 N N . VAL A 1 194 ? 14.051 -8.103 -13.168 1.00 88.44 194 VAL A N 1
ATOM 1541 C CA . VAL A 1 194 ? 12.910 -9.038 -13.172 1.00 88.44 194 VAL A CA 1
ATOM 1542 C C . VAL A 1 194 ? 12.756 -9.730 -11.812 1.00 88.44 194 VAL A C 1
ATOM 1544 O O . VAL A 1 194 ? 11.647 -9.812 -11.262 1.00 88.44 194 VAL A O 1
ATOM 1547 N N . GLU A 1 195 ? 13.865 -10.190 -11.230 1.00 89.12 195 GLU A N 1
ATOM 1548 C CA . GLU A 1 195 ? 13.873 -10.793 -9.895 1.00 89.12 195 GLU A CA 1
ATOM 1549 C C . GLU A 1 195 ? 13.473 -9.776 -8.813 1.00 89.12 195 GLU A C 1
ATOM 1551 O O . GLU A 1 195 ? 12.631 -10.058 -7.949 1.00 89.12 195 GLU A O 1
ATOM 1556 N N . SER A 1 196 ? 14.022 -8.561 -8.892 1.00 87.62 196 SER A N 1
ATOM 1557 C CA . SER A 1 196 ? 13.727 -7.465 -7.965 1.00 87.62 196 SER A CA 1
ATOM 1558 C C . SER A 1 196 ? 12.276 -7.004 -8.052 1.00 87.62 196 SER A C 1
ATOM 1560 O O . SER A 1 196 ? 11.676 -6.695 -7.027 1.00 87.62 196 SER A O 1
ATOM 1562 N N . PHE A 1 197 ? 11.683 -6.996 -9.244 1.00 87.56 197 PHE A N 1
ATOM 1563 C CA . PHE A 1 197 ? 10.282 -6.657 -9.460 1.00 87.56 197 PHE A CA 1
ATOM 1564 C C . PHE A 1 197 ? 9.367 -7.682 -8.785 1.00 87.56 197 PHE A C 1
ATOM 1566 O O . PHE A 1 197 ? 8.499 -7.322 -7.988 1.00 87.56 197 PHE A O 1
ATOM 1573 N N . SER A 1 198 ? 9.620 -8.971 -9.024 1.00 85.81 198 SER A N 1
ATOM 1574 C CA . SER A 1 198 ? 8.861 -10.073 -8.420 1.00 85.81 198 SER A CA 1
ATOM 1575 C C . SER A 1 198 ? 8.955 -10.055 -6.891 1.00 85.81 198 SER A C 1
ATOM 1577 O O . SER A 1 198 ? 7.945 -10.125 -6.185 1.00 85.81 198 SER A O 1
ATOM 1579 N N . THR A 1 199 ? 10.170 -9.883 -6.367 1.00 88.75 199 THR A N 1
ATOM 1580 C CA . THR A 1 199 ? 10.420 -9.742 -4.927 1.00 88.75 199 THR A CA 1
ATOM 1581 C C . THR A 1 199 ? 9.775 -8.467 -4.377 1.00 88.75 199 THR A C 1
ATOM 1583 O O . THR A 1 199 ? 9.179 -8.477 -3.299 1.00 88.75 199 THR A O 1
ATOM 1586 N N . GLY A 1 200 ? 9.821 -7.378 -5.141 1.00 86.62 200 GLY A N 1
ATOM 1587 C CA . GLY A 1 200 ? 9.214 -6.091 -4.828 1.00 86.62 200 GLY A CA 1
ATOM 1588 C C . GLY A 1 200 ? 7.699 -6.173 -4.665 1.00 86.62 2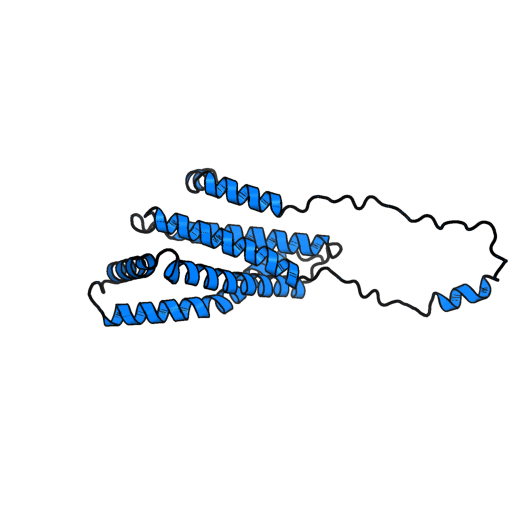00 GLY A C 1
ATOM 1589 O O . GLY A 1 200 ? 7.167 -5.611 -3.709 1.00 86.62 200 GLY A O 1
ATOM 1590 N N . LEU A 1 201 ? 7.000 -6.935 -5.513 1.00 87.06 201 LEU A N 1
ATOM 1591 C CA . LEU A 1 201 ? 5.557 -7.170 -5.376 1.00 87.06 201 LEU A CA 1
ATOM 1592 C C . LEU A 1 201 ? 5.206 -7.863 -4.051 1.00 87.06 201 LEU A C 1
ATOM 1594 O O . LEU A 1 201 ? 4.224 -7.497 -3.401 1.00 87.06 201 LEU A O 1
ATOM 1598 N N . LEU A 1 202 ? 6.021 -8.825 -3.612 1.00 88.12 202 LEU A N 1
ATOM 1599 C CA . LEU A 1 202 ? 5.833 -9.495 -2.321 1.00 88.12 202 LEU A CA 1
ATOM 1600 C C . LEU A 1 202 ? 6.156 -8.560 -1.148 1.00 88.12 202 LEU A C 1
ATOM 1602 O O . LEU A 1 202 ? 5.391 -8.477 -0.183 1.00 88.12 202 LEU A O 1
ATOM 1606 N N . LEU A 1 203 ? 7.255 -7.806 -1.245 1.00 88.88 203 LEU A N 1
ATOM 1607 C CA . LEU A 1 203 ? 7.669 -6.823 -0.240 1.00 88.88 203 LEU A CA 1
ATOM 1608 C C . LEU A 1 203 ? 6.728 -5.609 -0.159 1.00 88.88 203 LEU A C 1
ATOM 1610 O O . LEU A 1 203 ? 6.680 -4.932 0.875 1.00 88.88 203 LEU A O 1
ATOM 1614 N N . ALA A 1 204 ? 5.922 -5.352 -1.190 1.00 85.69 204 ALA A N 1
ATOM 1615 C CA . ALA A 1 204 ? 4.915 -4.298 -1.182 1.00 85.69 204 ALA A CA 1
ATOM 1616 C C . ALA A 1 204 ? 3.822 -4.543 -0.129 1.00 85.69 204 ALA A C 1
ATOM 1618 O O . ALA A 1 204 ? 3.239 -3.586 0.380 1.00 85.69 204 ALA A O 1
ATOM 1619 N N . ILE A 1 205 ? 3.552 -5.797 0.252 1.00 91.50 205 ILE A N 1
ATOM 1620 C CA . ILE A 1 205 ? 2.527 -6.134 1.251 1.00 91.50 205 ILE A CA 1
ATOM 1621 C C . ILE A 1 205 ? 2.893 -5.583 2.643 1.00 91.50 205 ILE A C 1
ATOM 1623 O O . ILE A 1 205 ? 2.141 -4.752 3.169 1.00 91.50 205 ILE A O 1
ATOM 1627 N N . PRO A 1 206 ? 4.031 -5.970 3.262 1.00 90.81 206 PRO A N 1
ATOM 1628 C CA . PRO A 1 206 ? 4.430 -5.409 4.551 1.00 90.81 206 PRO A CA 1
ATOM 1629 C C . PRO A 1 206 ? 4.737 -3.908 4.460 1.00 90.81 206 PRO A C 1
ATOM 1631 O O . PRO A 1 206 ? 4.446 -3.176 5.408 1.00 90.81 206 PRO A O 1
ATOM 1634 N N . SER A 1 207 ? 5.240 -3.424 3.319 1.00 87.75 207 SER A N 1
ATOM 1635 C CA . SER A 1 207 ? 5.487 -1.991 3.103 1.00 87.75 207 SER A CA 1
ATOM 1636 C C . SER A 1 207 ? 4.191 -1.175 3.150 1.00 87.75 207 SER A C 1
ATOM 1638 O O . SER A 1 207 ? 4.123 -0.156 3.836 1.00 87.75 207 SER A O 1
ATOM 1640 N N . ASN A 1 208 ? 3.121 -1.660 2.515 1.00 89.38 208 ASN A N 1
ATOM 1641 C CA . ASN A 1 208 ? 1.809 -1.015 2.559 1.00 89.38 208 ASN A CA 1
ATOM 1642 C C . ASN A 1 208 ? 1.159 -1.086 3.945 1.00 89.38 208 ASN A C 1
ATOM 1644 O O . ASN A 1 208 ? 0.491 -0.138 4.360 1.00 89.38 208 ASN A O 1
ATOM 1648 N N . MET A 1 209 ? 1.390 -2.161 4.705 1.00 92.50 209 MET A N 1
ATOM 1649 C CA . MET A 1 209 ? 0.968 -2.227 6.106 1.00 92.50 209 MET A CA 1
ATOM 1650 C C . MET A 1 209 ? 1.641 -1.131 6.944 1.00 92.50 209 MET A C 1
ATOM 1652 O O . MET A 1 209 ? 0.960 -0.430 7.695 1.00 92.50 209 MET A O 1
ATOM 1656 N N . LEU A 1 210 ? 2.960 -0.956 6.808 1.00 91.44 210 LEU A N 1
ATOM 1657 C CA . LEU A 1 210 ? 3.711 0.098 7.500 1.00 91.44 210 LEU A CA 1
ATOM 1658 C C . LEU A 1 210 ? 3.253 1.494 7.072 1.00 91.44 210 LEU A C 1
ATOM 1660 O O . LEU A 1 210 ? 3.032 2.361 7.917 1.00 91.44 210 LEU A O 1
ATOM 1664 N N . TYR A 1 211 ? 3.031 1.698 5.778 1.00 88.00 211 TYR A N 1
ATOM 1665 C CA . TYR A 1 211 ? 2.487 2.943 5.250 1.00 88.00 211 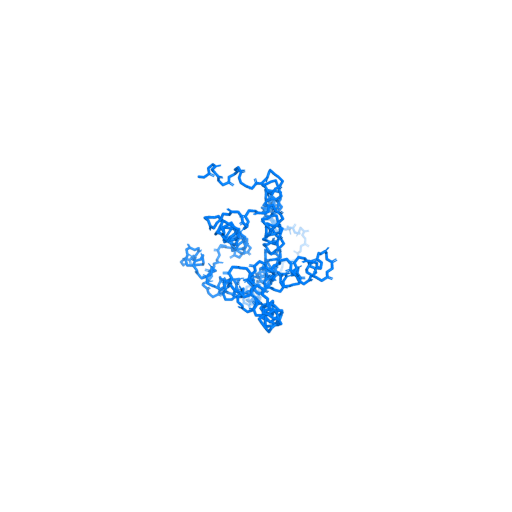TYR A CA 1
ATOM 1666 C C . TYR A 1 211 ? 1.100 3.260 5.838 1.00 88.00 211 TYR A C 1
ATOM 1668 O O . TYR A 1 211 ? 0.872 4.354 6.359 1.00 88.00 211 TYR A O 1
ATOM 1676 N N . GLY A 1 212 ? 0.192 2.278 5.862 1.00 87.88 212 GLY A N 1
ATOM 1677 C CA . GLY A 1 212 ? -1.129 2.408 6.480 1.00 87.88 212 GLY A CA 1
ATOM 1678 C C . GLY A 1 212 ? -1.061 2.696 7.983 1.00 87.88 212 GLY A C 1
ATOM 1679 O O . GLY A 1 212 ? -1.828 3.517 8.496 1.00 87.88 212 GLY A O 1
ATOM 1680 N N . LEU A 1 213 ? -0.108 2.084 8.692 1.00 90.81 213 LEU A N 1
ATOM 1681 C CA . LEU A 1 213 ? 0.175 2.373 10.099 1.00 90.81 213 LEU A CA 1
ATOM 1682 C C . LEU A 1 213 ? 0.573 3.836 10.301 1.00 90.81 213 LEU A C 1
ATOM 1684 O O . LEU A 1 213 ? -0.047 4.513 11.122 1.00 90.81 213 LEU A O 1
ATOM 1688 N N . ILE A 1 214 ? 1.540 4.336 9.530 1.00 91.31 214 ILE A N 1
ATOM 1689 C CA . ILE A 1 214 ? 2.030 5.717 9.622 1.00 91.31 214 ILE A CA 1
ATOM 1690 C C . ILE A 1 214 ? 0.892 6.707 9.352 1.00 91.31 214 ILE A C 1
ATOM 1692 O O . ILE A 1 214 ? 0.633 7.591 10.170 1.00 91.31 214 ILE A O 1
ATOM 1696 N N . LEU A 1 215 ? 0.149 6.530 8.257 1.00 89.25 215 LEU A N 1
ATOM 1697 C CA . LEU A 1 215 ? -0.968 7.416 7.919 1.00 89.25 215 LEU A CA 1
ATOM 1698 C C . LEU A 1 215 ? -2.065 7.398 8.989 1.00 89.25 215 LEU A C 1
ATOM 1700 O O . LEU A 1 215 ? -2.574 8.446 9.399 1.00 89.25 215 LEU A O 1
ATOM 1704 N N . SER A 1 216 ? -2.416 6.209 9.480 1.00 90.12 216 SER A N 1
ATOM 1705 C CA . SER A 1 216 ? -3.442 6.073 10.512 1.00 90.12 216 SER A CA 1
ATOM 1706 C C . SER A 1 216 ? -3.012 6.658 11.845 1.00 90.12 216 SER A C 1
ATOM 1708 O O . SER A 1 216 ? -3.866 7.162 12.572 1.00 90.12 216 SER A O 1
ATOM 1710 N N . PHE A 1 217 ? -1.718 6.628 12.165 1.00 89.38 217 PHE A N 1
ATOM 1711 C CA . PHE A 1 217 ? -1.180 7.227 13.375 1.00 89.38 217 PHE A CA 1
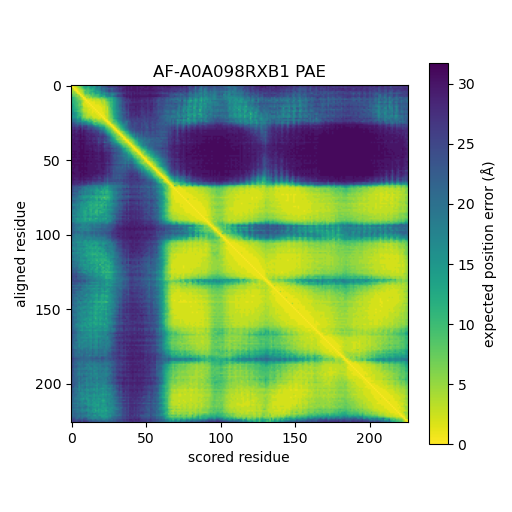ATOM 1712 C C . PHE A 1 217 ? -1.439 8.733 13.381 1.00 89.38 217 PHE A C 1
ATOM 1714 O O . PHE A 1 217 ? -2.070 9.234 14.316 1.00 89.38 217 PHE A O 1
ATOM 1721 N N . PHE A 1 218 ? -1.057 9.432 12.307 1.00 88.06 218 PHE A N 1
ATOM 1722 C CA . PHE A 1 218 ? -1.308 10.867 12.175 1.00 88.06 218 PHE A CA 1
ATOM 1723 C C . PHE A 1 218 ? -2.809 11.178 12.205 1.00 88.06 218 PHE A C 1
ATOM 1725 O O . PHE A 1 218 ? -3.253 11.986 13.019 1.00 88.06 218 PHE A O 1
ATOM 1732 N N . LEU A 1 219 ? -3.625 10.484 11.405 1.00 86.38 219 LEU A N 1
ATOM 1733 C CA . LEU A 1 219 ? -5.077 10.709 11.369 1.00 86.38 219 LEU A CA 1
ATOM 1734 C C . LEU A 1 219 ? -5.753 10.452 12.721 1.00 86.38 219 LEU A C 1
ATOM 1736 O O . LEU A 1 219 ? -6.627 11.209 13.146 1.00 86.38 219 LEU A O 1
ATOM 1740 N N . SER A 1 220 ? -5.344 9.398 13.421 1.00 83.62 220 SER A N 1
ATOM 1741 C CA . SER A 1 220 ? -5.913 9.039 14.720 1.00 83.62 220 SER A CA 1
ATOM 1742 C C . SER A 1 220 ? -5.499 10.010 15.812 1.00 83.62 220 SER A C 1
ATOM 1744 O O . SER A 1 220 ? -6.275 10.215 16.739 1.00 83.62 220 SER A O 1
ATOM 1746 N N . LEU A 1 221 ? -4.322 10.632 15.703 1.00 83.50 221 LEU A N 1
ATOM 1747 C CA . LEU A 1 221 ? -3.884 11.681 16.619 1.00 83.50 221 LEU A CA 1
ATOM 1748 C C . LEU A 1 221 ? -4.783 12.921 16.512 1.00 83.50 221 LEU A C 1
ATOM 1750 O O . LEU A 1 221 ? -5.199 13.452 17.539 1.00 83.50 221 LEU A O 1
ATOM 1754 N N . PHE A 1 222 ? -5.175 13.314 15.296 1.00 82.12 222 PHE A N 1
ATOM 1755 C CA . PHE A 1 222 ? -6.098 14.436 15.078 1.00 82.12 222 PHE A CA 1
ATOM 1756 C C . PHE A 1 222 ? -7.567 14.107 15.394 1.00 82.12 222 PHE A C 1
ATOM 1758 O O . PHE A 1 222 ? -8.329 14.990 15.781 1.00 82.12 222 PHE A O 1
ATOM 1765 N N . LEU A 1 223 ? -7.991 12.849 15.234 1.00 79.62 223 LEU A N 1
ATOM 1766 C CA . LEU A 1 223 ? -9.394 12.432 15.398 1.00 79.62 223 LEU A CA 1
ATOM 1767 C C . LEU A 1 223 ? -9.714 11.818 16.768 1.00 79.62 223 LEU A C 1
ATOM 1769 O O . LEU A 1 223 ? -10.877 11.479 17.020 1.00 79.62 223 LEU A O 1
ATOM 1773 N N . LYS A 1 224 ? -8.715 11.644 17.642 1.00 74.38 224 LYS A N 1
ATOM 1774 C CA . LYS A 1 224 ? -8.890 11.065 18.978 1.00 74.38 224 LYS A CA 1
ATOM 1775 C C . LYS A 1 224 ? -9.881 11.899 19.794 1.00 74.38 224 LYS A C 1
ATOM 1777 O O . LYS A 1 224 ? -9.744 13.111 19.925 1.00 74.38 224 LYS A O 1
ATOM 1782 N N . THR A 1 225 ? -10.878 11.226 20.366 1.00 63.50 225 THR A N 1
ATOM 1783 C CA . THR A 1 225 ? -11.774 11.838 21.364 1.00 63.50 225 THR A CA 1
ATOM 1784 C C . THR A 1 225 ? -11.069 11.787 22.720 1.00 63.50 225 THR A C 1
ATOM 1786 O O . THR A 1 225 ? -10.447 10.763 23.018 1.00 63.50 225 THR A O 1
ATOM 1789 N N . LYS A 1 226 ? -11.083 12.899 23.469 1.00 51.84 226 LYS A N 1
ATOM 1790 C CA . LYS A 1 226 ? -10.471 12.989 24.805 1.00 51.84 226 LYS A CA 1
ATOM 1791 C C . LYS A 1 226 ? -11.052 11.948 25.754 1.00 51.84 226 LYS A C 1
ATOM 1793 O O . LYS A 1 226 ? -12.281 11.729 25.681 1.00 51.84 226 LYS A O 1
#

Radius of gyration: 25.81 Å; Cα contacts (8 Å, |Δi|>4): 164; chains: 1; bounding box: 78×36×70 Å

pLDDT: mean 73.56, std 19.21, range [34.88, 95.06]

Secondary structure (DSSP, 8-state):
-HHHHTTS-HHHHHHHHHHHHHHS----------------TT-----TTTHHHHSSS-----------HHHHHHHHHHHHHHHHHHHHHHHHHTSHHHH-GGGTTHHHHHHHHHHHHHHHHHHHHHHHHTTT---HHHHHHHHHHHHHHHHHHHHHHHHHIIIII-TTHHHHHHHHHHHHHT-TT-HHHHHHHHHHHHHHHHHHHHHHHHHHHHHHHHHHHHH---

Nearest PDB structures (foldseek):
  8x61-assembly1_C  TM=5.214E-01  e=2.048E+00  Escherichia coli K-12

InterPro domains:
  IPR025250 Protein of unknown function DUF4199 [PF13858] (77-225)

Mean predicted aligned error: 14.25 Å

Organism: NCBI:txid1524460

Solvent-accessible surface area (backbone atoms only — not comparable to full-atom values): 12740 Å² total; per-residue (Å²): 120,75,72,64,62,75,71,45,55,72,65,58,52,48,50,52,50,53,53,49,60,70,68,49,78,76,84,72,77,81,68,84,73,80,77,69,81,80,80,70,92,84,72,82,91,71,73,71,85,62,57,68,67,66,65,69,73,58,78,68,74,73,80,69,79,56,66,60,54,62,63,49,20,35,55,41,13,46,56,44,26,54,54,45,47,54,52,54,51,55,50,63,71,69,49,52,69,76,79,34,83,90,51,60,60,52,65,57,52,52,43,50,53,49,48,52,52,42,51,51,50,45,52,51,53,51,17,68,60,42,82,60,56,42,54,60,71,55,31,32,51,34,13,32,43,18,12,35,36,18,17,51,49,38,34,51,50,52,48,46,36,43,71,67,73,40,58,60,58,52,54,57,50,47,55,48,50,24,55,77,71,72,42,73,85,41,66,68,59,51,53,52,46,57,54,48,50,59,50,44,44,60,53,38,22,65,48,29,17,52,50,23,28,55,55,22,43,57,54,27,68,76,63,46,56,132